Protein AF-A0A970GU81-F1 (afdb_monomer)

Mean predicted aligned error: 16.68 Å

Solvent-accessible surface area (backbone atoms only — not comparable to full-atom values): 14933 Å² total; per-residue (Å²): 142,82,68,68,60,68,47,52,54,48,54,49,50,68,74,64,58,69,52,72,67,57,48,52,51,49,53,53,51,52,54,52,51,53,50,49,60,63,69,71,69,64,88,76,89,77,82,81,84,88,77,83,92,66,99,73,67,76,72,63,65,69,63,59,61,64,58,59,54,53,57,50,50,54,54,50,54,54,52,56,58,63,74,71,57,73,83,80,66,82,73,72,56,66,53,61,54,51,32,54,52,45,67,67,47,49,62,56,56,40,46,52,47,52,58,49,31,72,76,51,43,55,23,45,43,34,38,35,37,20,80,95,42,74,50,73,43,74,40,94,62,65,59,63,63,65,46,33,36,39,37,43,36,35,35,35,23,47,66,95,80,48,63,76,40,80,74,47,50,38,41,37,38,32,30,26,73,45,79,44,80,41,47,62,62,76,36,87,85,22,37,37,34,40,35,34,39,76,31,80,87,22,28,30,41,38,37,39,37,41,35,34,73,64,99,55,74,42,80,49,76,49,79,44,81,40,45,55,65,41,51,41,80,79,46,78,48,78,56,96,64,30,41,36,37,38,33,42,31,37,35,47,61,83,74,57,72,51,66,77,129

pLDDT: mean 75.94, std 18.78, range [35.16, 95.5]

Foldseek 3Di:
DPPPVVVVVVVVCVVPDPPPVVVVVVVVVVVVVVVVVVVVPDDDDDDDDDDDDDDPPVVVVVVVVVVVVVVVVVVVCVVVVVVPDPDDDPQPDVQVVVLVVCVVCLLVLLVVLVVVCVVQPQQWFKWKDKPPDIDTGGHPDGDDAFKKKKKKWKWKAFPPDGHIDTFIMMIMIGGAQDWDWDQHPVPNQWIKIWHWHFDFQQWIWIWIFTADPPPDGDTDTFTDIAHASGKDFGDWDDDPRMIMTIIMHMHTSVRDSGRDD

Radius of gyration: 24.82 Å; Cα contacts (8 Å, |Δi|>4): 390; chains: 1; bounding box: 60×76×66 Å

Nearest PDB structures (foldseek):
  3nm7-assembly1_A  TM=4.747E-01  e=5.454E+00  Borreliella burgdorferi
  3ijh-assembly1_B  TM=1.807E-01  e=2.314E-01  Mus musculus
  3nm7-assembly2_D  TM=4.729E-01  e=9.830E+00  Borreliella burgdorferi
  7q3d-assembly1_A  TM=2.544E-01  e=3.553E+00  Homo sapiens

Sequence (261 aa):
MKQPLDKLLRDWAASHEPDAAARRQLEARVVRAARRKLHNGGPAPVPAPRHRPSPRQLHHLLWFAAGMAATILIAVVWHFAAAHAPAPAPAASPLAEERGLFAGRHRSMVRIFRETEQLFGSNLQWVAQSGDEAELGVSQTSADGRPLVVRLVIVARPLGNGAWRRLWETEVVARANATLDLTPAGRPDDRLMLWMHCLEGGAALVESRLMLHGPVTIEAETSEVLKFGATRKVTRVLHEGVEYLLLQTVAPVDGGESCRS

Structure (mmCIF, N/CA/C/O backbone):
data_AF-A0A970GU81-F1
#
_entry.id   AF-A0A970GU81-F1
#
loop_
_atom_site.group_PDB
_atom_site.id
_atom_site.type_symbol
_atom_site.label_atom_id
_atom_site.label_alt_id
_atom_site.label_comp_id
_atom_site.label_asym_id
_atom_site.label_entity_id
_atom_site.label_seq_id
_atom_site.pdbx_PDB_ins_code
_atom_site.Cartn_x
_atom_site.Cartn_y
_atom_site.Cartn_z
_atom_site.occupancy
_atom_site.B_iso_or_equiv
_atom_site.auth_seq_id
_atom_site.auth_comp_id
_atom_site.auth_asym_id
_atom_site.auth_atom_id
_atom_site.pdbx_PDB_model_num
ATOM 1 N N . MET A 1 1 ? 2.580 32.285 -24.527 1.00 41.22 1 MET A N 1
ATOM 2 C CA . MET A 1 1 ? 1.939 31.474 -25.588 1.00 41.22 1 MET A CA 1
ATOM 3 C C . MET A 1 1 ? 1.696 30.066 -25.035 1.00 41.22 1 MET A C 1
ATOM 5 O O . MET A 1 1 ? 2.663 29.352 -24.837 1.00 41.22 1 MET A O 1
ATOM 9 N N . LYS A 1 2 ? 0.452 29.702 -24.673 1.00 49.94 2 LYS A N 1
ATOM 10 C CA . LYS A 1 2 ? 0.083 28.449 -23.955 1.00 49.94 2 LYS A CA 1
ATOM 11 C C . LYS A 1 2 ? -0.797 27.483 -24.781 1.00 49.94 2 LYS A C 1
ATOM 13 O O . LYS A 1 2 ? -1.381 26.560 -24.241 1.00 49.94 2 LYS A O 1
ATOM 18 N N . GLN A 1 3 ? -0.891 27.682 -26.095 1.00 53.25 3 GLN A N 1
ATOM 19 C CA . GLN A 1 3 ? -1.817 26.948 -26.971 1.00 53.25 3 GLN A CA 1
ATOM 20 C C . GLN A 1 3 ? -1.397 25.549 -27.506 1.00 53.25 3 GLN A C 1
ATOM 22 O O . GLN A 1 3 ? -2.266 24.907 -28.094 1.00 53.25 3 GLN A O 1
ATOM 27 N N . PRO A 1 4 ? -0.160 25.018 -27.352 1.00 71.94 4 PRO A N 1
ATOM 28 C CA . PRO A 1 4 ? 0.188 23.745 -27.997 1.00 71.94 4 PRO A CA 1
ATOM 29 C C . PRO A 1 4 ? -0.301 22.498 -27.236 1.00 71.94 4 PRO A C 1
ATOM 31 O O . PRO A 1 4 ? -0.660 21.511 -27.872 1.00 71.94 4 PRO A O 1
ATOM 34 N N . LEU A 1 5 ? -0.379 22.540 -25.899 1.00 60.00 5 LEU A N 1
ATOM 35 C CA . LEU A 1 5 ? -0.762 21.374 -25.088 1.00 60.00 5 LEU A CA 1
ATOM 36 C C . LEU A 1 5 ? -2.274 21.111 -25.118 1.00 60.00 5 LEU A C 1
ATOM 38 O O . LEU A 1 5 ? -2.695 19.982 -25.339 1.00 60.00 5 LEU A O 1
ATOM 42 N N . ASP A 1 6 ? -3.095 22.157 -24.999 1.00 71.75 6 ASP A N 1
ATOM 43 C CA . ASP A 1 6 ? -4.560 22.034 -25.069 1.00 71.75 6 ASP A CA 1
ATOM 44 C C . ASP A 1 6 ? -5.049 21.534 -26.431 1.00 71.75 6 ASP A C 1
ATOM 46 O O . ASP A 1 6 ? -6.156 21.007 -26.547 1.00 71.75 6 ASP A O 1
ATOM 50 N N . LYS A 1 7 ? -4.255 21.748 -27.486 1.00 80.06 7 LYS A N 1
ATOM 51 C CA . LYS A 1 7 ? -4.540 21.213 -28.816 1.00 80.06 7 LYS A CA 1
ATOM 52 C C . LYS A 1 7 ? -4.189 19.725 -28.879 1.00 80.06 7 LYS A C 1
ATOM 54 O O . LYS A 1 7 ? -5.044 18.934 -29.247 1.00 80.06 7 LYS A O 1
ATOM 59 N N . LEU A 1 8 ? -3.002 19.340 -28.406 1.00 71.44 8 LEU A N 1
ATOM 60 C CA . LEU A 1 8 ? -2.578 17.936 -28.338 1.00 71.44 8 LEU A CA 1
ATOM 61 C C . LEU A 1 8 ? -3.508 17.074 -27.474 1.00 71.44 8 LEU A C 1
ATOM 63 O O . LEU A 1 8 ? -3.842 15.963 -27.868 1.00 71.44 8 LEU A O 1
ATOM 67 N N . LEU A 1 9 ? -3.972 17.592 -26.333 1.00 56.56 9 LEU A N 1
ATOM 68 C CA . LEU A 1 9 ? -4.907 16.877 -25.460 1.00 56.56 9 LEU A CA 1
ATOM 69 C C . LEU A 1 9 ? -6.289 16.711 -26.102 1.00 56.56 9 LEU A C 1
ATOM 71 O O . LEU A 1 9 ? -6.907 15.659 -25.954 1.00 56.56 9 LEU A O 1
ATOM 75 N N . ARG A 1 10 ? -6.765 17.716 -26.848 1.00 70.50 10 ARG A N 1
ATOM 76 C CA . ARG A 1 10 ? -8.032 17.616 -27.589 1.00 70.50 10 ARG A CA 1
ATOM 77 C C . ARG A 1 10 ? -7.934 16.662 -28.773 1.00 70.50 10 ARG A C 1
ATOM 79 O O . ARG A 1 10 ? -8.846 15.867 -28.965 1.00 70.50 10 ARG A O 1
ATOM 86 N N . ASP A 1 11 ? -6.829 16.693 -29.508 1.00 76.31 11 ASP A N 1
ATOM 87 C CA . ASP A 1 11 ? -6.594 15.806 -30.650 1.00 76.31 11 ASP A CA 1
ATOM 88 C C . ASP A 1 11 ? -6.406 14.345 -30.185 1.00 76.31 11 ASP A C 1
ATOM 90 O O . ASP A 1 11 ? -6.914 13.406 -30.806 1.00 76.31 11 ASP A O 1
ATOM 94 N N . TRP A 1 12 ? -5.754 14.133 -29.036 1.00 76.75 12 TRP A N 1
ATOM 95 C CA . TRP A 1 12 ? -5.657 12.818 -28.400 1.00 76.75 12 TRP A CA 1
ATOM 96 C C . TRP A 1 12 ? -7.020 12.316 -27.903 1.00 76.75 12 TRP A C 1
ATOM 98 O O . TRP A 1 12 ? -7.403 11.188 -28.203 1.00 76.75 12 TRP A O 1
ATOM 108 N N . ALA A 1 13 ? -7.798 13.162 -27.220 1.00 68.19 13 ALA A N 1
ATOM 109 C CA . ALA A 1 13 ? -9.131 12.795 -26.742 1.00 68.19 13 ALA A CA 1
ATOM 110 C C . ALA A 1 13 ? -10.093 12.472 -27.898 1.00 68.19 13 ALA A C 1
ATOM 112 O O . ALA A 1 13 ? -10.844 11.506 -27.815 1.00 68.19 13 ALA A O 1
ATOM 113 N N . ALA A 1 14 ? -10.030 13.227 -28.999 1.00 72.25 14 ALA A N 1
ATOM 114 C CA . ALA A 1 14 ? -10.838 12.978 -30.190 1.00 72.25 14 ALA A CA 1
ATOM 115 C C . ALA A 1 14 ? -10.439 11.688 -30.929 1.00 72.25 14 ALA A C 1
ATOM 117 O O . ALA A 1 14 ? -11.291 11.041 -31.530 1.00 72.25 14 ALA A O 1
ATOM 118 N N . SER A 1 15 ? -9.163 11.290 -30.872 1.00 69.75 15 SER A N 1
ATOM 119 C CA . SER A 1 15 ? -8.673 10.043 -31.485 1.00 69.75 15 SER A CA 1
ATOM 120 C C . SER A 1 15 ? -8.874 8.799 -30.615 1.00 69.75 15 SER A C 1
ATOM 122 O O . SER A 1 15 ? -8.737 7.685 -31.116 1.00 69.75 15 SER A O 1
ATOM 124 N N . HIS A 1 16 ? -9.215 8.979 -29.336 1.00 62.81 16 HIS A N 1
ATOM 125 C CA . HIS A 1 16 ? -9.426 7.901 -28.367 1.00 62.81 16 HIS A CA 1
ATOM 126 C C . HIS A 1 16 ? -10.852 7.877 -27.797 1.00 62.81 16 HIS A C 1
ATOM 128 O O . HIS A 1 16 ? -11.113 7.132 -26.850 1.00 62.81 16 HIS A O 1
ATOM 134 N N . GLU A 1 17 ? -11.795 8.646 -28.360 1.00 61.03 17 GLU A N 1
ATOM 135 C CA . GLU A 1 17 ? -13.205 8.453 -28.032 1.00 61.03 17 GLU A CA 1
ATOM 136 C C . GLU A 1 17 ? -13.641 7.061 -28.517 1.00 61.03 17 GLU A C 1
ATOM 138 O O . GLU A 1 17 ? -13.571 6.771 -29.714 1.00 61.03 17 GLU A O 1
ATOM 143 N N . PRO A 1 18 ? -14.078 6.171 -27.609 1.00 58.97 18 PRO A N 1
ATOM 144 C CA . PRO A 1 18 ? -14.544 4.856 -28.005 1.00 58.97 18 PRO A CA 1
ATOM 145 C C . PRO A 1 18 ? -15.759 5.001 -28.921 1.00 58.97 18 PRO A C 1
ATOM 147 O O . PRO A 1 18 ? -16.677 5.771 -28.621 1.00 58.97 18 PRO A O 1
ATOM 150 N N . ASP A 1 19 ? -15.762 4.233 -30.014 1.00 74.81 19 ASP A N 1
ATOM 151 C CA . ASP A 1 19 ? -16.852 4.210 -30.991 1.00 74.81 19 ASP A CA 1
ATOM 152 C C . ASP A 1 19 ? -18.220 4.088 -30.292 1.00 74.81 19 ASP A C 1
ATOM 154 O O . ASP A 1 19 ? -18.373 3.420 -29.261 1.00 74.81 19 ASP A O 1
ATOM 158 N N . ALA A 1 20 ? -19.240 4.736 -30.851 1.00 69.31 20 ALA A N 1
ATOM 159 C CA . ALA A 1 20 ? -20.579 4.801 -30.279 1.00 69.31 20 ALA A CA 1
ATOM 160 C C . ALA A 1 20 ? -21.170 3.402 -30.023 1.00 69.31 20 ALA A C 1
ATOM 162 O O . ALA A 1 20 ? -21.937 3.216 -29.073 1.00 69.31 20 ALA A O 1
ATOM 163 N N . ALA A 1 21 ? -20.783 2.399 -30.820 1.00 68.69 21 ALA A N 1
ATOM 164 C CA . ALA A 1 21 ? -21.145 1.004 -30.589 1.00 68.69 21 ALA A CA 1
ATOM 165 C C . ALA A 1 21 ? -20.493 0.427 -29.317 1.00 68.69 21 ALA A C 1
ATOM 167 O O . ALA A 1 21 ? -21.178 -0.216 -28.517 1.00 68.69 21 ALA A O 1
ATOM 168 N N . ALA A 1 22 ? -19.209 0.713 -29.080 1.00 64.88 22 ALA A N 1
ATOM 169 C CA . ALA A 1 22 ? -18.480 0.287 -27.885 1.00 64.88 22 ALA A CA 1
ATOM 170 C C . ALA A 1 22 ? -19.016 0.969 -26.614 1.00 64.88 22 ALA A C 1
ATOM 172 O O . ALA A 1 22 ? -19.199 0.304 -25.589 1.00 64.88 22 ALA A O 1
ATOM 173 N N . ARG A 1 23 ? -19.367 2.264 -26.689 1.00 67.50 23 ARG A N 1
ATOM 174 C CA . ARG A 1 23 ? -20.050 2.982 -25.594 1.00 67.50 23 ARG A CA 1
ATOM 175 C C . ARG A 1 23 ? -21.399 2.352 -25.252 1.00 67.50 23 ARG A C 1
ATOM 177 O O . ARG A 1 23 ? -21.630 2.009 -24.095 1.00 67.50 23 ARG A O 1
ATOM 184 N N . ARG A 1 24 ? -22.251 2.093 -26.249 1.00 67.06 24 ARG A N 1
ATOM 185 C CA . ARG A 1 24 ? -23.553 1.427 -26.038 1.00 67.06 24 ARG A CA 1
ATOM 186 C C . ARG A 1 24 ? -23.402 0.014 -25.476 1.00 67.06 24 ARG A C 1
ATOM 188 O O . ARG A 1 24 ? -24.209 -0.417 -24.654 1.00 67.06 24 ARG A O 1
ATOM 195 N N . GLN A 1 25 ? -22.364 -0.714 -25.885 1.00 67.69 25 GLN A N 1
ATOM 196 C CA . GLN A 1 25 ? -22.073 -2.046 -25.359 1.00 67.69 25 GLN A CA 1
ATOM 197 C C . GLN A 1 25 ? -21.628 -1.994 -23.889 1.00 67.69 25 GLN A C 1
ATOM 199 O O . GLN A 1 25 ? -22.042 -2.843 -23.094 1.00 67.69 25 GLN A O 1
ATOM 204 N N . LEU A 1 26 ? -20.829 -0.994 -23.508 1.00 56.03 26 LEU A N 1
ATOM 205 C CA . LEU A 1 26 ? -20.433 -0.764 -22.120 1.00 56.03 26 LEU A CA 1
ATOM 206 C C . LEU A 1 26 ? -21.636 -0.362 -21.256 1.00 56.03 26 LEU A C 1
ATOM 208 O O . LEU A 1 26 ? -21.862 -0.977 -20.215 1.00 56.03 26 LEU A O 1
ATOM 212 N N . GLU A 1 27 ? -22.460 0.580 -21.718 1.00 68.06 27 GLU A N 1
ATOM 213 C CA . GLU A 1 27 ? -23.700 0.985 -21.042 1.00 68.06 27 GLU A CA 1
ATOM 214 C C . GLU A 1 27 ? -24.644 -0.207 -20.842 1.00 68.06 27 GLU A C 1
ATOM 216 O O . GLU A 1 27 ? -25.125 -0.449 -19.734 1.00 68.06 27 GLU A O 1
ATOM 221 N N . ALA A 1 28 ? -24.839 -1.034 -21.874 1.00 67.88 28 ALA A N 1
ATOM 222 C CA . ALA A 1 28 ? -25.653 -2.241 -21.777 1.00 67.88 28 ALA A CA 1
ATOM 223 C C . ALA A 1 28 ? -25.090 -3.247 -20.757 1.00 67.88 28 ALA A C 1
ATOM 225 O O . ALA A 1 28 ? -25.858 -3.899 -20.042 1.00 67.88 28 ALA A O 1
ATOM 226 N N . ARG A 1 29 ? -23.759 -3.375 -20.647 1.00 68.06 29 ARG A N 1
ATOM 227 C CA . ARG A 1 29 ? -23.107 -4.234 -19.643 1.00 68.06 29 ARG A CA 1
ATOM 228 C C . ARG A 1 29 ? -23.286 -3.691 -18.227 1.00 68.06 29 ARG A C 1
ATOM 230 O O . ARG A 1 29 ? -23.616 -4.479 -17.340 1.00 68.06 29 ARG A O 1
ATOM 237 N N . VAL A 1 30 ? -23.134 -2.381 -18.028 1.00 63.94 30 VAL A N 1
ATOM 238 C CA . VAL A 1 30 ? -23.325 -1.709 -16.733 1.00 63.94 30 VAL A CA 1
ATOM 239 C C . VAL A 1 30 ? -24.782 -1.819 -16.280 1.00 63.94 30 VAL A C 1
ATOM 241 O O . VAL A 1 30 ? -25.045 -2.283 -15.171 1.00 63.94 30 VAL A O 1
ATOM 244 N N . VAL A 1 31 ? -25.747 -1.530 -17.159 1.00 73.56 31 VAL A N 1
ATOM 245 C CA . VAL A 1 31 ? -27.185 -1.669 -16.864 1.00 73.56 31 VAL A CA 1
ATOM 246 C C . VAL A 1 31 ? -27.556 -3.126 -16.568 1.00 73.56 31 VAL A C 1
ATOM 248 O O . VAL A 1 31 ? -28.313 -3.400 -15.635 1.00 73.56 31 VAL A O 1
ATOM 251 N N . ARG A 1 32 ? -26.996 -4.095 -17.306 1.00 68.12 32 ARG A N 1
ATOM 252 C CA . ARG A 1 32 ? -27.222 -5.530 -17.056 1.00 68.12 32 ARG A CA 1
ATOM 253 C C . ARG A 1 32 ? -26.587 -6.003 -15.742 1.00 68.12 32 ARG A C 1
ATOM 255 O O . ARG A 1 32 ? -27.119 -6.914 -15.108 1.00 68.12 32 ARG A O 1
ATOM 262 N N . ALA A 1 33 ? -25.456 -5.435 -15.331 1.00 54.62 33 ALA A N 1
ATOM 263 C CA . ALA A 1 33 ? -24.833 -5.725 -14.039 1.00 54.62 33 ALA A CA 1
ATOM 264 C C . ALA A 1 33 ? -25.645 -5.124 -12.878 1.00 54.62 33 ALA A C 1
ATOM 266 O O . ALA A 1 33 ? -25.937 -5.826 -11.911 1.00 54.62 33 ALA A O 1
ATOM 267 N N . ALA A 1 34 ? -26.107 -3.879 -13.023 1.00 56.47 34 ALA A N 1
ATOM 268 C CA . ALA A 1 34 ? -26.956 -3.205 -12.044 1.00 56.47 34 ALA A CA 1
ATOM 269 C C . ALA A 1 34 ? -28.309 -3.918 -11.859 1.00 56.47 34 ALA A C 1
ATOM 271 O O . ALA A 1 34 ? -28.720 -4.188 -10.731 1.00 56.47 34 ALA A O 1
ATOM 272 N N . ARG A 1 35 ? -28.970 -4.325 -12.955 1.00 65.00 35 ARG A N 1
ATOM 273 C CA . ARG A 1 35 ? -30.226 -5.098 -12.887 1.00 65.00 35 ARG A CA 1
ATOM 274 C C . ARG A 1 35 ? -30.047 -6.472 -12.244 1.00 65.00 35 ARG A C 1
ATOM 276 O O . ARG A 1 35 ? -30.929 -6.896 -11.510 1.00 65.00 35 ARG A O 1
ATOM 283 N N . ARG A 1 36 ? -28.914 -7.152 -12.463 1.00 60.22 36 ARG A N 1
ATOM 284 C CA . ARG A 1 36 ? -28.612 -8.432 -11.794 1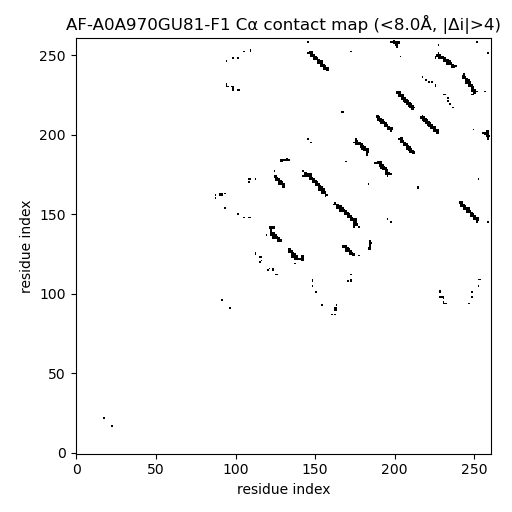.00 60.22 36 ARG A CA 1
ATOM 285 C C . ARG A 1 36 ? -28.412 -8.273 -10.287 1.00 60.22 36 ARG A C 1
ATOM 287 O O . ARG A 1 36 ? -28.904 -9.111 -9.540 1.00 60.22 36 ARG A O 1
ATOM 294 N N . LYS A 1 37 ? -27.772 -7.188 -9.835 1.00 47.53 37 LYS A N 1
ATOM 295 C CA . LYS A 1 37 ? -27.680 -6.873 -8.398 1.00 47.53 37 LYS A CA 1
ATOM 296 C C . LYS A 1 37 ? -29.043 -6.543 -7.776 1.00 47.53 37 LYS A C 1
ATOM 298 O O . LYS A 1 37 ? -29.270 -6.901 -6.629 1.00 47.53 37 LYS A O 1
ATOM 303 N N . LEU A 1 38 ? -29.956 -5.925 -8.529 1.00 50.53 38 LEU A N 1
ATOM 304 C CA . LEU A 1 38 ? -31.311 -5.606 -8.056 1.00 50.53 38 LEU A CA 1
ATOM 305 C C . LEU A 1 38 ? -32.273 -6.810 -8.079 1.00 50.53 38 LEU A C 1
ATOM 307 O O . LEU A 1 38 ? -33.124 -6.910 -7.204 1.00 50.53 38 LEU A O 1
ATOM 311 N N . HIS A 1 39 ? -32.157 -7.731 -9.044 1.00 51.72 39 HIS A N 1
ATOM 312 C CA . HIS A 1 39 ? -33.010 -8.932 -9.117 1.00 51.72 39 HIS A CA 1
ATOM 313 C C . HIS A 1 39 ? -32.587 -10.060 -8.165 1.00 51.72 39 HIS A C 1
ATOM 315 O O . HIS A 1 39 ? -33.439 -10.833 -7.743 1.00 51.72 39 HIS A O 1
ATOM 321 N N . ASN A 1 40 ? -31.311 -10.142 -7.778 1.00 51.59 40 ASN A N 1
ATOM 322 C CA . ASN A 1 40 ? -30.826 -11.171 -6.847 1.00 51.59 40 ASN A CA 1
ATOM 323 C C . ASN A 1 40 ? -30.916 -10.746 -5.363 1.00 51.59 40 ASN A C 1
ATOM 325 O O . ASN A 1 40 ? -30.368 -11.423 -4.498 1.00 51.59 40 ASN A O 1
ATOM 329 N N . GLY A 1 41 ? -31.584 -9.625 -5.066 1.00 44.62 41 GLY A N 1
ATOM 330 C CA . GLY A 1 41 ? -31.680 -9.010 -3.737 1.00 44.62 41 GLY A CA 1
ATOM 331 C C . GLY A 1 41 ? -32.956 -9.322 -2.943 1.00 44.62 41 GLY A C 1
ATOM 332 O O . GLY A 1 41 ? -33.392 -8.476 -2.169 1.00 44.62 41 GLY A O 1
ATOM 333 N N . GLY A 1 42 ? -33.574 -10.494 -3.116 1.00 39.62 42 GLY A N 1
ATOM 334 C CA . GLY A 1 42 ? -34.700 -10.942 -2.284 1.00 39.62 42 GLY A CA 1
ATOM 335 C C . GLY A 1 42 ? -34.774 -12.474 -2.201 1.00 39.62 42 GLY A C 1
ATOM 336 O O . GLY A 1 42 ? -34.542 -13.132 -3.216 1.00 39.62 42 GLY A O 1
ATOM 337 N N . PRO A 1 43 ? -35.054 -13.072 -1.025 1.00 41.94 43 PRO A N 1
ATOM 338 C CA . PRO A 1 43 ? -34.997 -14.520 -0.853 1.00 41.94 43 PRO A CA 1
ATOM 339 C C . PRO A 1 43 ? -36.184 -15.197 -1.549 1.00 41.94 43 PRO A C 1
ATOM 341 O O . PRO A 1 43 ? -37.341 -14.915 -1.244 1.00 41.94 43 PRO A O 1
ATOM 344 N N . ALA A 1 44 ? -35.904 -16.134 -2.455 1.00 41.97 44 ALA A N 1
ATOM 345 C CA . ALA A 1 44 ? -36.901 -17.100 -2.906 1.00 41.97 44 ALA A CA 1
ATOM 346 C C . ALA A 1 44 ? -37.067 -18.192 -1.826 1.00 41.97 44 ALA A C 1
ATOM 348 O O . ALA A 1 44 ? -36.057 -18.734 -1.367 1.00 41.97 44 ALA A O 1
ATOM 349 N N . PRO A 1 45 ? -38.295 -18.550 -1.403 1.00 41.00 45 PRO A N 1
ATOM 350 C CA . PRO A 1 45 ? -38.495 -19.644 -0.462 1.00 41.00 45 PRO A CA 1
ATOM 351 C C . PRO A 1 45 ? -38.219 -20.977 -1.167 1.00 41.00 45 PRO A C 1
ATOM 353 O O . PRO A 1 45 ? -38.936 -21.378 -2.083 1.00 41.00 45 PRO A O 1
ATOM 356 N N . VAL A 1 46 ? -37.165 -21.667 -0.739 1.00 42.38 46 VAL A N 1
ATOM 357 C CA . VAL A 1 46 ? -36.859 -23.035 -1.174 1.00 42.38 46 VAL A CA 1
ATOM 358 C C . VAL A 1 46 ? -37.783 -24.002 -0.418 1.00 42.38 46 VAL A C 1
ATOM 360 O O . VAL A 1 46 ? -37.829 -23.943 0.813 1.00 42.38 46 VAL A O 1
ATOM 363 N N . PRO A 1 47 ? -38.527 -24.899 -1.093 1.00 36.81 47 PRO A N 1
ATOM 364 C CA . PRO A 1 47 ? -39.334 -25.901 -0.410 1.00 36.81 47 PRO A CA 1
ATOM 365 C C . PRO A 1 47 ? -38.440 -26.958 0.255 1.00 36.81 47 PRO A C 1
ATOM 367 O O . PRO A 1 47 ? -37.467 -27.440 -0.324 1.00 36.81 47 PRO A O 1
ATOM 370 N N . ALA A 1 48 ? -38.786 -27.317 1.492 1.00 38.00 48 ALA A N 1
ATOM 371 C CA . ALA A 1 48 ? -38.020 -28.232 2.330 1.00 38.00 48 ALA A CA 1
ATOM 372 C C . ALA A 1 48 ? -37.943 -29.661 1.746 1.00 38.00 48 ALA A C 1
ATOM 374 O O . ALA A 1 48 ? -38.978 -30.231 1.382 1.00 38.00 48 ALA A O 1
ATOM 375 N N . PRO A 1 49 ? -36.762 -30.308 1.736 1.00 35.91 49 PRO A N 1
ATOM 376 C CA . PRO A 1 49 ? -36.666 -31.730 1.446 1.00 35.91 49 PRO A CA 1
ATOM 377 C C . PRO A 1 49 ? -37.121 -32.550 2.663 1.00 35.91 49 PRO A C 1
ATOM 379 O O . PRO A 1 49 ? -36.539 -32.487 3.745 1.00 35.91 49 PRO A O 1
ATOM 382 N N . ARG A 1 50 ? -38.161 -33.372 2.484 1.00 45.88 50 ARG A N 1
ATOM 383 C CA . ARG A 1 50 ? -38.487 -34.469 3.407 1.00 45.88 50 ARG A CA 1
ATOM 384 C C . ARG A 1 50 ? -37.473 -35.587 3.204 1.00 45.88 50 ARG A C 1
ATOM 386 O O . ARG A 1 50 ? -37.515 -36.224 2.155 1.00 45.88 50 ARG A O 1
ATOM 393 N N . HIS A 1 51 ? -36.636 -35.889 4.195 1.00 35.16 51 HIS A N 1
ATOM 394 C CA . HIS A 1 51 ? -35.858 -37.132 4.220 1.00 35.16 51 HIS A CA 1
ATOM 395 C C . HIS A 1 51 ? -35.917 -37.817 5.590 1.00 35.16 51 HIS A C 1
ATOM 397 O O . HIS A 1 51 ? -35.753 -37.196 6.636 1.00 35.16 51 HIS A O 1
ATOM 403 N N . ARG A 1 52 ? -36.217 -39.122 5.531 1.00 40.22 52 ARG A N 1
ATOM 404 C CA . ARG A 1 52 ? -36.293 -40.081 6.641 1.00 40.22 52 ARG A CA 1
ATOM 405 C C . ARG A 1 52 ? -34.900 -40.309 7.252 1.00 40.22 52 ARG A C 1
ATOM 407 O O . ARG A 1 52 ? -33.925 -40.326 6.501 1.00 40.22 52 ARG A O 1
ATOM 414 N N . PRO A 1 53 ? -34.790 -40.552 8.568 1.00 37.34 53 PRO A N 1
ATOM 415 C CA . PRO A 1 53 ? -33.502 -40.803 9.202 1.00 37.34 53 PRO A CA 1
ATOM 416 C C . PRO A 1 53 ? -32.969 -42.199 8.846 1.00 37.34 53 PRO A C 1
ATOM 418 O O . PRO A 1 53 ? -33.711 -43.181 8.854 1.00 37.34 53 PRO A O 1
ATOM 421 N N . SER A 1 54 ? -31.667 -42.278 8.558 1.00 42.50 54 SER A N 1
ATOM 422 C CA . SER A 1 54 ? -30.912 -43.531 8.422 1.00 42.50 54 SER A CA 1
ATOM 423 C C . SER A 1 54 ? -29.809 -43.595 9.495 1.00 42.50 54 SER A C 1
ATOM 425 O O . SER A 1 54 ? -29.289 -42.554 9.905 1.00 42.50 54 SER A O 1
ATOM 427 N N . PRO A 1 55 ? -29.429 -44.791 9.979 1.00 46.66 55 PRO A N 1
ATOM 428 C CA . PRO A 1 55 ? -28.685 -44.982 11.231 1.00 46.66 55 PRO A CA 1
ATOM 429 C C . PRO A 1 55 ? -27.164 -44.738 11.127 1.00 46.66 55 PRO A C 1
ATOM 431 O O . PRO A 1 55 ? -26.378 -45.385 11.812 1.00 46.66 55 PRO A O 1
ATOM 434 N N . ARG A 1 56 ? -26.715 -43.800 10.283 1.00 47.25 56 ARG A N 1
ATOM 435 C CA . ARG A 1 56 ? -25.293 -43.397 10.158 1.00 47.25 56 ARG A CA 1
ATOM 436 C C . ARG A 1 56 ? -24.974 -42.034 10.792 1.00 47.25 56 ARG A C 1
ATOM 438 O O . ARG A 1 56 ? -23.849 -41.557 10.714 1.00 47.25 56 ARG A O 1
ATOM 445 N N . GLN A 1 57 ? -25.948 -41.421 11.462 1.00 43.06 57 GLN A N 1
ATOM 446 C CA . GLN A 1 57 ? -25.902 -40.030 11.929 1.00 43.06 57 GLN A CA 1
ATOM 447 C C . GLN A 1 57 ? -25.289 -39.823 13.331 1.00 43.06 57 GLN A C 1
ATOM 449 O O . GLN A 1 57 ? -25.225 -38.696 13.812 1.00 43.06 57 GLN A O 1
ATOM 454 N N . LEU A 1 58 ? -24.809 -40.886 13.987 1.00 44.19 58 LEU A N 1
ATOM 455 C CA . LEU A 1 58 ? -24.261 -40.820 15.351 1.00 44.19 58 LEU A CA 1
ATOM 456 C C . LEU A 1 58 ? -22.763 -40.467 15.424 1.00 44.19 58 LEU A C 1
ATOM 458 O O . LEU A 1 58 ? -22.290 -40.102 16.492 1.00 44.19 58 LEU A O 1
ATOM 462 N N . HIS A 1 59 ? -22.021 -40.504 14.311 1.00 42.03 59 HIS A N 1
ATOM 463 C CA . HIS A 1 59 ? -20.595 -40.126 14.301 1.00 42.03 59 HIS A CA 1
ATOM 464 C C . HIS A 1 59 ? -20.340 -38.620 14.101 1.00 42.03 59 HIS A C 1
ATOM 466 O O . HIS A 1 59 ? -19.271 -38.130 14.455 1.00 42.03 59 HIS A O 1
ATOM 472 N N . HIS A 1 60 ? -21.311 -37.855 13.591 1.00 39.38 60 HIS A N 1
ATOM 473 C CA . HIS A 1 60 ? -21.127 -36.420 13.320 1.00 39.38 60 HIS A CA 1
ATOM 474 C C . HIS A 1 60 ? -21.460 -35.504 14.508 1.00 39.38 60 HIS A C 1
ATOM 476 O O . HIS A 1 60 ? -21.062 -34.344 14.504 1.00 39.38 60 HIS A O 1
ATOM 482 N N . LEU A 1 61 ? -22.124 -36.010 15.553 1.00 41.72 61 LEU A N 1
ATOM 483 C CA . LEU A 1 61 ? -22.464 -35.218 16.745 1.00 41.72 61 LEU A CA 1
ATOM 484 C C . LEU A 1 61 ? -21.277 -35.000 17.699 1.00 41.72 61 LEU A C 1
ATOM 486 O O . LEU A 1 61 ? -21.293 -34.049 18.475 1.00 41.72 61 LEU A O 1
ATOM 490 N N . LEU A 1 62 ? -20.217 -35.809 17.601 1.00 41.19 62 LEU A N 1
ATOM 491 C CA . LEU A 1 62 ? -18.999 -35.635 18.404 1.00 41.19 62 LEU A CA 1
ATOM 492 C C . LEU A 1 62 ? -18.104 -34.478 17.919 1.00 41.19 62 LEU A C 1
ATOM 494 O O . LEU A 1 62 ? -17.345 -33.931 18.711 1.00 41.19 62 LEU A O 1
ATOM 498 N N . TRP A 1 63 ? -18.228 -34.043 16.660 1.00 36.50 63 TRP A N 1
ATOM 499 C CA . TRP A 1 63 ? -17.394 -32.966 16.102 1.00 36.50 63 TRP A CA 1
ATOM 500 C C . TRP A 1 63 ? -17.934 -31.549 16.353 1.00 36.50 63 TRP A C 1
ATOM 502 O O . TRP A 1 63 ? -17.166 -30.590 16.322 1.00 36.50 63 TRP A O 1
ATOM 512 N N . PHE A 1 64 ? -19.221 -31.389 16.676 1.00 41.62 64 PHE A N 1
ATOM 513 C CA . PHE A 1 64 ? -19.807 -30.062 16.923 1.00 41.62 64 PHE A CA 1
ATOM 514 C C . PHE A 1 64 ? -19.586 -29.526 18.348 1.00 41.62 64 PHE A C 1
ATOM 516 O O . PHE A 1 64 ? -19.669 -28.318 18.560 1.00 41.62 64 PHE A O 1
ATOM 523 N N . ALA A 1 65 ? -19.229 -30.376 19.316 1.00 40.47 65 ALA A N 1
ATOM 524 C CA . ALA A 1 65 ? -18.909 -29.925 20.675 1.00 40.47 65 ALA A CA 1
ATOM 525 C C . ALA A 1 65 ? -17.510 -29.281 20.782 1.00 40.47 65 ALA A C 1
ATOM 527 O O . ALA A 1 65 ? -17.307 -28.385 21.600 1.00 40.47 65 ALA A O 1
ATOM 528 N N . ALA A 1 66 ? -16.561 -29.667 19.920 1.00 42.38 66 ALA A N 1
ATOM 529 C CA . ALA A 1 66 ? -15.206 -29.106 19.919 1.00 42.38 66 ALA A CA 1
ATOM 530 C C . ALA A 1 66 ? -15.136 -27.682 19.322 1.00 42.38 66 ALA A C 1
ATOM 532 O O . ALA A 1 66 ? -14.292 -26.886 19.727 1.00 42.38 66 ALA A O 1
ATOM 533 N N . GLY A 1 67 ? -16.046 -27.330 18.403 1.00 38.81 67 GLY A N 1
ATOM 534 C CA . GLY A 1 67 ? -16.073 -26.013 17.751 1.00 38.81 67 GLY A CA 1
ATOM 535 C C . GLY A 1 67 ? -16.649 -24.882 18.614 1.00 38.81 67 GLY A C 1
ATOM 536 O O . GLY A 1 67 ? -16.119 -23.774 18.600 1.00 38.81 67 GLY A O 1
ATOM 537 N N . MET A 1 68 ? -17.692 -25.148 19.413 1.00 41.47 68 MET A N 1
ATOM 538 C CA . MET A 1 68 ? -18.298 -24.120 20.281 1.00 41.47 68 MET A CA 1
ATOM 539 C C . MET A 1 68 ? -17.497 -23.836 21.558 1.00 41.47 68 MET A C 1
ATOM 541 O O . MET A 1 68 ? -17.559 -22.728 22.082 1.00 41.47 68 MET A O 1
ATOM 545 N N . ALA A 1 69 ? -16.705 -24.790 22.056 1.00 43.47 69 ALA A N 1
ATOM 546 C CA . ALA A 1 69 ? -15.840 -24.542 23.212 1.00 43.47 69 ALA A CA 1
ATOM 547 C C . ALA A 1 69 ? -14.703 -23.549 22.885 1.00 43.47 69 ALA A C 1
ATOM 549 O O . ALA A 1 69 ? -14.331 -22.736 23.732 1.00 43.47 69 ALA A O 1
ATOM 550 N N . ALA A 1 70 ? -14.190 -23.564 21.649 1.00 46.94 70 ALA A N 1
ATOM 551 C CA . ALA A 1 70 ? -13.092 -22.698 21.220 1.00 46.94 70 ALA A CA 1
ATOM 552 C C . ALA A 1 70 ? -13.503 -21.218 21.092 1.00 46.94 70 ALA A C 1
ATOM 554 O O . ALA A 1 70 ? -12.739 -20.335 21.479 1.00 46.94 70 ALA A O 1
ATOM 555 N N . THR A 1 71 ? -14.717 -20.923 20.616 1.00 46.44 71 THR A N 1
ATOM 556 C CA . THR A 1 71 ? -15.203 -19.535 20.495 1.00 46.44 71 THR A CA 1
ATOM 557 C C . THR A 1 71 ? -15.510 -18.907 21.855 1.00 46.44 71 THR A C 1
ATOM 559 O O . THR A 1 71 ? -15.201 -17.734 22.072 1.00 46.44 71 THR A O 1
ATOM 562 N N . ILE A 1 72 ? -16.029 -19.692 22.807 1.00 51.66 72 ILE A N 1
ATOM 563 C CA . ILE A 1 72 ? -16.276 -19.235 24.182 1.00 51.66 72 ILE A CA 1
ATOM 564 C C . ILE A 1 72 ? -14.949 -18.975 24.911 1.00 51.66 72 ILE A C 1
ATOM 566 O O . ILE A 1 72 ? -14.815 -17.954 25.582 1.00 51.66 72 ILE A O 1
ATOM 570 N N . LEU A 1 73 ? -13.937 -19.832 24.730 1.00 44.97 73 LEU A N 1
ATOM 571 C CA . LEU A 1 73 ? -12.607 -19.619 25.312 1.00 44.97 73 LEU A CA 1
ATOM 572 C C . LEU A 1 73 ? -11.938 -18.342 24.787 1.00 44.97 73 LEU A C 1
ATOM 574 O O . LEU A 1 73 ? -11.382 -17.591 25.584 1.00 44.97 73 LEU A O 1
ATOM 578 N N . ILE A 1 74 ? -12.042 -18.041 23.488 1.00 55.25 74 ILE A N 1
ATOM 579 C CA . ILE A 1 74 ? -11.493 -16.799 22.920 1.00 55.25 74 ILE A CA 1
ATOM 580 C C . ILE 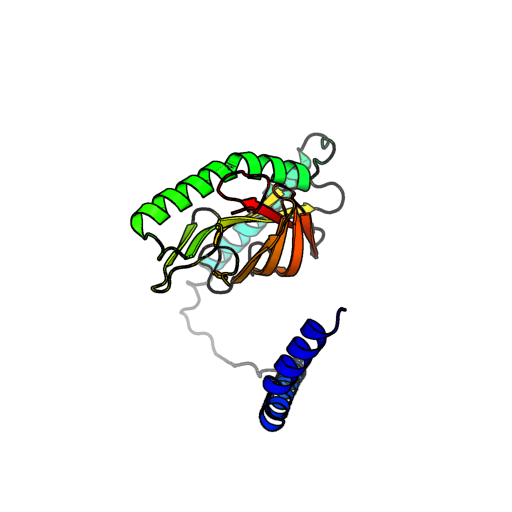A 1 74 ? -12.200 -15.573 23.511 1.00 55.25 74 ILE A C 1
ATOM 582 O O . ILE A 1 74 ? -11.523 -14.640 23.937 1.00 55.25 74 ILE A O 1
ATOM 586 N N . ALA A 1 75 ? -13.533 -15.580 23.606 1.00 52.72 75 ALA A N 1
ATOM 587 C CA . ALA A 1 75 ? -14.294 -14.464 24.173 1.00 52.72 75 ALA A CA 1
ATOM 588 C C . ALA A 1 75 ? -13.999 -14.243 25.671 1.00 52.72 75 ALA A C 1
ATOM 590 O O . ALA A 1 75 ? -13.855 -13.103 26.112 1.00 52.72 75 ALA A O 1
ATOM 591 N N . VAL A 1 76 ? -13.846 -15.321 26.448 1.00 55.25 76 VAL A N 1
ATOM 592 C CA . VAL A 1 76 ? -13.525 -15.260 27.884 1.00 55.25 76 VAL A CA 1
ATOM 593 C C . VAL A 1 76 ? -12.087 -14.786 28.111 1.00 55.25 76 VAL A C 1
ATOM 595 O O . VAL A 1 76 ? -11.865 -13.906 28.942 1.00 55.25 76 VAL A O 1
ATOM 598 N N . VAL A 1 77 ? -11.114 -15.280 27.336 1.00 56.44 77 VAL A N 1
ATOM 599 C CA . VAL A 1 77 ? -9.725 -14.786 27.388 1.00 56.44 77 VAL A CA 1
ATOM 600 C C . VAL A 1 77 ? -9.661 -13.303 27.003 1.00 56.44 77 VAL A C 1
ATOM 602 O O . VAL A 1 77 ? -8.955 -12.536 27.656 1.00 56.44 77 VAL A O 1
ATOM 605 N N . TRP A 1 78 ? -10.454 -12.865 26.019 1.00 50.25 78 TRP A N 1
ATOM 606 C CA . TRP A 1 78 ? -10.558 -11.453 25.632 1.00 50.25 78 TRP A CA 1
ATOM 607 C C . TRP A 1 78 ? -11.131 -10.581 26.758 1.00 50.25 78 TRP A C 1
ATOM 609 O O . TRP A 1 78 ? -10.633 -9.482 27.004 1.00 50.25 78 TRP A O 1
ATOM 619 N N . HIS A 1 79 ? -12.147 -11.077 27.470 1.00 51.59 79 HIS A N 1
ATOM 620 C CA . HIS A 1 79 ? -12.808 -10.341 28.547 1.00 51.59 79 HIS A CA 1
ATOM 621 C C . HIS A 1 79 ? -11.928 -10.224 29.803 1.00 51.59 79 HIS A C 1
ATOM 623 O O . HIS A 1 79 ? -11.807 -9.143 30.378 1.00 51.59 79 HIS A O 1
ATOM 629 N N . PHE A 1 80 ? -11.238 -11.301 30.196 1.00 52.53 80 PHE A N 1
ATOM 630 C CA . PHE A 1 80 ? -10.358 -11.285 31.370 1.00 52.53 80 PHE A CA 1
ATOM 631 C C . PHE A 1 80 ? -9.040 -10.540 31.132 1.00 52.53 80 PHE A C 1
ATOM 633 O O . PHE A 1 80 ? -8.556 -9.874 32.051 1.00 52.53 80 PHE A O 1
ATOM 640 N N . ALA A 1 81 ? -8.486 -10.582 29.915 1.00 55.28 81 ALA A N 1
ATOM 641 C CA . ALA A 1 81 ? -7.298 -9.804 29.561 1.00 55.28 81 ALA A CA 1
ATOM 642 C C . ALA A 1 81 ? -7.584 -8.291 29.513 1.00 55.28 81 ALA A C 1
ATOM 644 O O . ALA A 1 81 ? -6.723 -7.493 29.878 1.00 55.28 81 ALA A O 1
ATOM 645 N N . ALA A 1 82 ? -8.798 -7.888 29.118 1.00 54.47 82 ALA A N 1
ATOM 646 C CA . ALA A 1 82 ? -9.214 -6.486 29.119 1.00 54.47 82 ALA A CA 1
ATOM 647 C C . ALA A 1 82 ? -9.477 -5.936 30.535 1.00 54.47 82 ALA A C 1
ATOM 649 O O . ALA A 1 82 ? -9.222 -4.761 30.786 1.00 54.47 82 ALA A O 1
ATOM 650 N N . ALA A 1 83 ? -9.942 -6.775 31.468 1.00 53.34 83 ALA A N 1
ATOM 651 C CA . ALA A 1 83 ? -10.278 -6.366 32.835 1.00 53.34 83 ALA A CA 1
ATOM 652 C C . ALA A 1 83 ? -9.059 -6.123 33.752 1.00 53.34 83 ALA A C 1
ATOM 654 O O . ALA A 1 83 ? -9.193 -5.446 34.768 1.00 53.34 83 ALA A O 1
ATOM 655 N N . HIS A 1 84 ? -7.878 -6.649 33.403 1.00 47.44 84 HIS A N 1
ATOM 656 C CA . HIS A 1 84 ? -6.653 -6.544 34.215 1.00 47.44 84 HIS A CA 1
ATOM 657 C C . HIS A 1 84 ? -5.597 -5.597 33.624 1.00 47.44 84 HIS A C 1
ATOM 659 O O . HIS A 1 84 ? -4.465 -5.550 34.109 1.00 47.44 84 HIS A O 1
ATOM 665 N N . ALA A 1 85 ? -5.936 -4.843 32.575 1.00 48.16 85 ALA A N 1
ATOM 666 C CA . ALA A 1 85 ? -5.012 -3.881 31.993 1.00 48.16 85 ALA A CA 1
ATOM 667 C C . ALA A 1 85 ? -4.887 -2.639 32.904 1.00 48.16 85 ALA A C 1
ATOM 669 O O . ALA A 1 85 ? -5.907 -2.032 33.244 1.00 48.16 85 ALA A O 1
ATOM 670 N N . PRO A 1 86 ? -3.665 -2.235 33.307 1.00 43.19 86 PRO A N 1
ATOM 671 C CA . PRO A 1 86 ? -3.456 -0.979 34.020 1.00 43.19 86 PRO A CA 1
ATOM 672 C C . PRO A 1 86 ? -3.950 0.206 33.178 1.00 43.19 86 PRO A C 1
ATOM 674 O O . PRO A 1 86 ? -4.008 0.122 31.949 1.00 43.19 86 PRO A O 1
ATOM 677 N N . ALA A 1 87 ? -4.320 1.300 33.855 1.00 52.53 87 ALA A N 1
ATOM 678 C CA . ALA A 1 87 ? -4.905 2.495 33.245 1.00 52.53 87 ALA A CA 1
ATOM 679 C C . ALA A 1 87 ? -4.172 2.896 31.947 1.00 52.53 87 ALA A C 1
ATOM 681 O O . ALA A 1 87 ? -2.937 2.963 31.948 1.00 52.53 87 ALA A O 1
ATOM 682 N N . PRO A 1 88 ? -4.899 3.144 30.840 1.00 52.22 88 PRO A N 1
ATOM 683 C CA . PRO A 1 88 ? -4.272 3.314 29.543 1.00 52.22 88 PRO A CA 1
ATOM 684 C C . PRO A 1 88 ? -3.396 4.566 29.554 1.00 52.22 88 PRO A C 1
ATOM 686 O O . PRO A 1 88 ? -3.867 5.675 29.811 1.00 52.22 88 PRO A O 1
ATOM 689 N N . ALA A 1 89 ? -2.111 4.379 29.241 1.00 54.53 89 ALA A N 1
ATOM 690 C CA . ALA A 1 89 ? -1.245 5.463 28.797 1.00 54.53 89 ALA A CA 1
ATOM 691 C C . ALA A 1 89 ? -1.958 6.257 27.681 1.00 54.53 89 ALA A C 1
ATOM 693 O O . ALA A 1 89 ? -2.773 5.669 26.958 1.00 54.53 89 ALA A O 1
ATOM 694 N N . PRO A 1 90 ? -1.685 7.568 27.516 1.00 56.62 90 PRO A N 1
ATOM 695 C CA . PRO A 1 90 ? -2.277 8.346 26.431 1.00 56.62 90 PRO A CA 1
ATOM 696 C C . PRO A 1 90 ? -2.117 7.572 25.123 1.00 56.62 90 PRO A C 1
ATOM 698 O O . PRO A 1 90 ? -1.001 7.198 24.763 1.00 56.62 90 PRO A O 1
ATOM 701 N N . ALA A 1 91 ? -3.243 7.263 24.471 1.00 61.12 91 ALA A N 1
ATOM 702 C CA . ALA A 1 91 ? -3.264 6.376 23.317 1.00 61.12 91 ALA A CA 1
ATOM 703 C C . ALA A 1 91 ? -2.294 6.912 22.258 1.00 61.12 91 ALA A C 1
ATOM 705 O O . ALA A 1 91 ? -2.535 7.970 21.670 1.00 61.12 91 ALA A O 1
ATOM 706 N N . ALA A 1 92 ? -1.180 6.203 22.054 1.00 68.62 92 ALA A N 1
ATOM 707 C CA . ALA A 1 92 ? -0.185 6.581 21.067 1.00 68.62 92 ALA A CA 1
ATOM 708 C C . ALA A 1 92 ? -0.868 6.725 19.701 1.00 68.62 92 ALA A C 1
ATOM 710 O O . ALA A 1 92 ? -1.747 5.939 19.334 1.00 68.62 92 ALA A O 1
ATOM 711 N N . SER A 1 93 ? -0.505 7.774 18.962 1.00 86.50 93 SER A N 1
ATOM 712 C CA . SER A 1 93 ? -1.035 7.970 17.617 1.00 86.50 93 SER A CA 1
ATOM 713 C C . SER A 1 93 ? -0.547 6.821 16.730 1.00 86.50 93 SER A C 1
ATOM 715 O O . SER A 1 93 ? 0.669 6.694 16.550 1.00 86.50 93 SER A O 1
ATOM 717 N N . PRO A 1 94 ? -1.446 6.029 16.117 1.00 89.81 94 PRO A N 1
ATOM 718 C CA . PRO A 1 94 ? -1.046 4.881 15.304 1.00 89.81 94 PRO A CA 1
ATOM 719 C C . PRO A 1 94 ? -0.243 5.330 14.076 1.00 89.81 94 PRO A C 1
ATOM 721 O O . PRO A 1 94 ? 0.593 4.599 13.564 1.00 89.81 94 PRO A O 1
ATOM 724 N N . LEU A 1 95 ? -0.440 6.576 13.632 1.00 89.44 95 LEU A N 1
ATOM 725 C CA . LEU A 1 95 ? 0.338 7.188 12.556 1.00 89.44 95 LEU A CA 1
ATOM 726 C C . LEU A 1 95 ? 1.812 7.369 12.943 1.00 89.44 95 LEU A C 1
ATOM 728 O O . LEU A 1 95 ? 2.692 7.133 12.122 1.00 89.44 95 LEU A O 1
ATOM 732 N N . ALA A 1 96 ? 2.083 7.819 14.171 1.00 88.25 96 ALA A N 1
ATOM 733 C CA . ALA A 1 96 ? 3.447 8.067 14.635 1.00 88.25 96 ALA A CA 1
ATOM 734 C C . ALA A 1 96 ? 4.189 6.752 14.901 1.00 88.25 96 ALA A C 1
ATOM 736 O O . ALA A 1 96 ? 5.353 6.615 14.525 1.00 88.25 96 ALA A O 1
ATOM 737 N N . GLU A 1 97 ? 3.494 5.781 15.494 1.00 91.00 97 GLU A N 1
ATOM 738 C CA . GLU A 1 97 ? 4.018 4.439 15.734 1.00 91.00 97 GLU A CA 1
ATOM 739 C C . GLU A 1 97 ? 4.381 3.737 14.419 1.00 91.00 97 GLU A C 1
ATOM 741 O O . GLU A 1 97 ? 5.528 3.325 14.225 1.00 91.00 97 GLU A O 1
ATOM 746 N N . GLU A 1 98 ? 3.445 3.675 13.466 1.00 91.75 98 GLU A N 1
ATOM 747 C CA . GLU A 1 98 ? 3.683 2.989 12.194 1.00 91.75 98 GLU A CA 1
ATOM 748 C C . GLU A 1 98 ? 4.730 3.690 11.325 1.00 91.75 98 GLU A C 1
ATOM 750 O O . GLU A 1 98 ? 5.482 3.018 10.613 1.00 91.75 98 GLU A O 1
ATOM 755 N N . ARG A 1 99 ? 4.859 5.018 11.438 1.00 88.88 99 ARG A N 1
ATOM 756 C CA . ARG A 1 99 ? 5.957 5.767 10.817 1.00 88.88 99 ARG A CA 1
ATOM 757 C C . ARG A 1 99 ? 7.320 5.331 11.361 1.00 88.88 99 ARG A C 1
ATOM 759 O O . ARG A 1 99 ? 8.245 5.118 10.577 1.00 88.88 99 ARG A O 1
ATOM 766 N N . GLY A 1 100 ? 7.456 5.208 12.682 1.00 87.19 100 GLY A N 1
ATOM 767 C CA . GLY A 1 100 ? 8.702 4.770 13.320 1.00 87.19 100 GLY A CA 1
ATOM 768 C C . GLY A 1 100 ? 9.084 3.342 12.923 1.00 87.19 100 GLY A C 1
ATOM 769 O O . GLY A 1 100 ? 10.236 3.075 12.579 1.00 87.19 100 GLY A O 1
ATOM 770 N N . LEU A 1 101 ? 8.101 2.441 12.887 1.00 88.19 101 LEU A N 1
ATOM 771 C CA . LEU A 1 101 ? 8.311 1.046 12.493 1.00 88.19 101 LEU A CA 1
ATOM 772 C C . LEU A 1 101 ? 8.677 0.904 11.016 1.00 88.19 101 LEU A C 1
ATOM 774 O O . LEU A 1 101 ? 9.596 0.151 10.688 1.00 88.19 101 LEU A O 1
ATOM 778 N N . PHE A 1 102 ? 8.032 1.675 10.137 1.00 88.25 102 PHE A N 1
ATOM 779 C CA . PHE A 1 102 ? 8.395 1.714 8.724 1.00 88.25 102 PHE A CA 1
ATOM 780 C C . PHE A 1 102 ? 9.846 2.163 8.528 1.00 88.25 102 PHE A C 1
ATOM 782 O O . PHE A 1 102 ? 10.591 1.502 7.812 1.00 88.25 102 PHE A O 1
ATOM 789 N N . ALA A 1 103 ? 10.290 3.221 9.214 1.00 86.06 103 ALA A N 1
ATOM 790 C CA . ALA A 1 103 ? 11.677 3.682 9.125 1.00 86.06 103 ALA A CA 1
ATOM 791 C C . ALA A 1 103 ? 12.694 2.598 9.547 1.00 86.06 103 ALA A C 1
ATOM 793 O O . ALA A 1 103 ? 13.766 2.486 8.951 1.00 86.06 103 ALA A O 1
ATOM 794 N N . GLY A 1 104 ? 12.350 1.771 10.542 1.00 82.88 104 GLY A N 1
ATOM 795 C CA . GLY A 1 104 ? 13.174 0.641 10.978 1.00 82.88 104 GLY A CA 1
ATOM 796 C C . GLY A 1 104 ? 13.230 -0.512 9.968 1.00 82.88 104 GLY A C 1
ATOM 797 O O . GLY A 1 104 ? 14.317 -1.029 9.700 1.00 82.88 104 GLY A O 1
ATOM 798 N N . ARG A 1 105 ? 12.081 -0.901 9.394 1.00 84.19 105 ARG A N 1
ATOM 799 C CA . ARG A 1 105 ? 11.955 -2.066 8.491 1.00 84.19 105 ARG A CA 1
ATOM 800 C C . ARG A 1 105 ? 12.303 -1.781 7.038 1.00 84.19 105 ARG A C 1
ATOM 802 O O . ARG A 1 105 ? 12.774 -2.684 6.353 1.00 84.19 105 ARG A O 1
ATOM 809 N N . HIS A 1 106 ? 12.162 -0.534 6.594 1.00 87.06 106 HIS A N 1
ATOM 810 C CA . HIS A 1 106 ? 12.410 -0.112 5.215 1.00 87.06 106 HIS A CA 1
ATOM 811 C C . HIS A 1 106 ? 13.744 -0.641 4.663 1.00 87.06 106 HIS A C 1
ATOM 813 O O . HIS A 1 106 ? 13.797 -1.158 3.551 1.00 87.06 106 HIS A O 1
ATOM 819 N N . ARG A 1 107 ? 14.815 -0.611 5.468 1.00 86.75 107 ARG A N 1
ATOM 820 C CA . ARG A 1 107 ? 16.140 -1.118 5.065 1.00 86.75 107 ARG A CA 1
ATOM 821 C C . ARG A 1 107 ? 16.164 -2.617 4.760 1.00 86.75 107 ARG A C 1
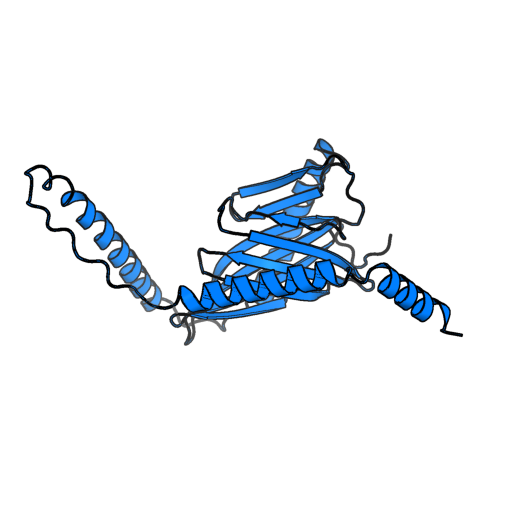ATOM 823 O O . ARG A 1 107 ? 16.906 -3.031 3.873 1.00 86.75 107 ARG A O 1
ATOM 830 N N . SER A 1 108 ? 15.388 -3.418 5.486 1.00 87.75 108 SER A N 1
ATOM 831 C CA . SER A 1 108 ? 15.297 -4.862 5.253 1.00 87.75 108 SER A CA 1
ATOM 832 C C . SER A 1 108 ? 14.600 -5.145 3.928 1.00 87.75 108 SER A C 1
ATOM 834 O O . SER A 1 108 ? 15.133 -5.890 3.113 1.00 87.75 108 SER A O 1
ATOM 836 N N . MET A 1 109 ? 13.472 -4.479 3.668 1.00 89.81 109 MET A N 1
ATOM 837 C CA . MET A 1 109 ? 12.731 -4.659 2.419 1.00 89.81 109 MET A CA 1
ATOM 838 C C . MET A 1 109 ? 13.532 -4.171 1.198 1.00 89.81 109 MET A C 1
ATOM 840 O O . MET A 1 109 ? 13.576 -4.836 0.165 1.00 89.81 109 MET A O 1
ATOM 844 N N . VAL A 1 110 ? 14.261 -3.058 1.337 1.00 90.62 110 VAL A N 1
ATOM 845 C CA . VAL A 1 110 ? 15.213 -2.566 0.324 1.00 90.62 110 VAL A CA 1
ATOM 846 C C . VAL A 1 110 ? 16.308 -3.589 0.023 1.00 90.62 110 VAL A C 1
ATOM 848 O O . VAL A 1 110 ? 16.666 -3.784 -1.138 1.00 90.62 110 VAL A O 1
ATOM 851 N N . ARG A 1 111 ? 16.848 -4.248 1.055 1.00 91.25 111 ARG A N 1
ATOM 852 C CA . ARG A 1 111 ? 17.861 -5.292 0.879 1.00 91.25 111 ARG A CA 1
ATOM 853 C C . ARG A 1 111 ? 17.296 -6.479 0.103 1.00 91.25 111 ARG A C 1
ATOM 855 O O . ARG A 1 111 ? 17.907 -6.858 -0.888 1.00 91.25 111 ARG A O 1
ATOM 862 N N . ILE A 1 112 ? 16.131 -6.993 0.504 1.00 91.25 112 ILE A N 1
ATOM 863 C CA . ILE A 1 112 ? 15.466 -8.115 -0.176 1.00 91.25 112 ILE A CA 1
ATOM 864 C C . ILE A 1 112 ? 15.238 -7.777 -1.650 1.00 91.25 112 ILE A C 1
ATOM 866 O O . ILE A 1 112 ? 15.568 -8.578 -2.522 1.00 91.25 112 ILE A O 1
ATOM 870 N N . PHE A 1 113 ? 14.732 -6.576 -1.947 1.00 91.75 113 PHE A N 1
ATOM 871 C CA . PHE A 1 113 ? 14.532 -6.140 -3.326 1.00 91.75 113 PHE A CA 1
ATOM 872 C C . PHE A 1 113 ? 15.842 -6.135 -4.122 1.00 91.75 113 PHE A C 1
ATOM 874 O O . PHE A 1 113 ? 15.882 -6.704 -5.206 1.00 91.75 113 PHE A O 1
ATOM 881 N N . ARG A 1 114 ? 16.926 -5.558 -3.583 1.00 91.69 114 ARG A N 1
ATOM 882 C CA . ARG A 1 114 ? 18.234 -5.502 -4.266 1.00 91.69 114 ARG A CA 1
ATOM 883 C C . ARG A 1 114 ? 18.862 -6.881 -4.467 1.00 91.69 114 ARG A C 1
ATOM 885 O O . ARG A 1 114 ? 19.430 -7.138 -5.520 1.00 91.69 114 ARG A O 1
ATOM 892 N N . GLU A 1 115 ? 18.767 -7.766 -3.480 1.00 93.19 115 GLU A N 1
ATOM 893 C CA . GLU A 1 115 ? 19.243 -9.151 -3.598 1.00 93.19 115 GLU A CA 1
ATOM 894 C C . GLU A 1 115 ? 18.439 -9.916 -4.658 1.00 93.19 115 GLU A C 1
ATOM 896 O O . GLU A 1 115 ? 19.006 -10.620 -5.488 1.00 93.19 115 GLU A O 1
ATOM 901 N N . THR A 1 116 ? 17.123 -9.707 -4.705 1.00 92.50 116 THR A N 1
ATOM 902 C CA . THR A 1 116 ? 16.252 -10.302 -5.729 1.00 92.50 116 THR A CA 1
ATOM 903 C C . THR A 1 116 ? 16.546 -9.712 -7.114 1.00 92.50 116 THR A C 1
ATOM 905 O O . THR A 1 116 ? 16.595 -10.434 -8.108 1.00 92.50 116 THR A O 1
ATOM 908 N N . GLU A 1 117 ? 16.818 -8.409 -7.197 1.00 91.75 117 GLU A N 1
ATOM 909 C CA . GLU A 1 117 ? 17.203 -7.718 -8.431 1.00 91.75 117 GLU A CA 1
ATOM 910 C C . GLU A 1 117 ? 18.534 -8.248 -8.980 1.00 91.75 117 GLU A C 1
ATOM 912 O O . GLU A 1 117 ? 18.694 -8.342 -10.190 1.00 91.75 117 GLU A O 1
ATOM 917 N N . GLN A 1 118 ? 19.469 -8.687 -8.132 1.00 93.00 118 GLN A N 1
ATOM 918 C CA . GLN A 1 118 ? 20.698 -9.348 -8.595 1.00 93.00 118 GLN A CA 1
ATOM 919 C C . GLN A 1 118 ? 20.430 -10.702 -9.268 1.00 93.00 118 GLN A C 1
ATOM 921 O O . GLN A 1 118 ? 21.165 -11.082 -10.177 1.00 93.00 118 GLN A O 1
ATOM 926 N N . LEU A 1 119 ? 19.388 -11.423 -8.842 1.00 92.56 119 LEU A N 1
ATOM 927 C CA . LEU A 1 119 ? 19.033 -12.736 -9.391 1.00 92.56 119 LEU A CA 1
ATOM 928 C C . LEU A 1 119 ? 18.258 -12.629 -10.708 1.00 92.56 119 LEU A C 1
ATOM 930 O O . LEU A 1 119 ? 18.494 -13.406 -11.631 1.00 92.56 119 LEU A O 1
ATOM 934 N N . PHE A 1 120 ? 17.330 -11.675 -10.795 1.00 90.31 120 PHE A N 1
ATOM 935 C CA . PHE A 1 120 ? 16.415 -11.542 -11.935 1.00 90.31 120 PHE A CA 1
ATOM 936 C C . PHE A 1 120 ? 16.752 -10.364 -12.861 1.00 90.31 120 PHE A C 1
ATOM 938 O O . PHE A 1 120 ? 16.165 -10.235 -13.935 1.00 90.31 120 PHE A O 1
ATOM 945 N N . GLY A 1 121 ? 17.696 -9.506 -12.480 1.00 88.12 121 GLY A N 1
ATOM 946 C CA . GLY A 1 121 ? 18.060 -8.306 -13.224 1.00 88.12 121 GLY A CA 1
ATOM 947 C C . GLY A 1 121 ? 16.877 -7.356 -13.406 1.00 88.12 121 GLY A C 1
ATOM 948 O O . GLY A 1 121 ? 16.021 -7.192 -12.535 1.00 88.12 121 GLY A O 1
ATOM 949 N N . SER A 1 122 ? 16.798 -6.756 -14.591 1.00 84.44 122 SER A N 1
ATOM 950 C CA . SER A 1 122 ? 15.717 -5.843 -14.974 1.00 84.44 122 SER A CA 1
ATOM 951 C C . SER A 1 122 ? 14.350 -6.519 -15.146 1.00 84.44 122 SER A C 1
ATOM 953 O O . SER A 1 122 ? 13.336 -5.828 -15.247 1.00 84.44 122 SER A O 1
ATOM 955 N N . ASN A 1 123 ? 14.299 -7.855 -15.132 1.00 88.00 123 ASN A N 1
ATOM 956 C CA . ASN A 1 123 ? 13.051 -8.608 -15.234 1.00 88.00 123 ASN A CA 1
ATOM 957 C C . ASN A 1 123 ? 12.247 -8.580 -13.925 1.00 88.00 123 ASN A C 1
ATOM 959 O O . ASN A 1 123 ? 11.045 -8.851 -13.947 1.00 88.00 123 ASN A O 1
ATOM 963 N N . LEU A 1 124 ? 12.873 -8.238 -12.789 1.00 90.44 124 LEU A N 1
ATOM 964 C CA . LEU A 1 124 ? 12.159 -8.040 -11.528 1.00 90.44 124 LEU A CA 1
ATOM 965 C C . LEU A 1 124 ? 11.257 -6.802 -11.613 1.00 90.44 124 LEU A C 1
ATOM 967 O O . LEU A 1 124 ? 11.734 -5.675 -11.761 1.00 90.44 124 LEU A O 1
ATOM 971 N N . GLN A 1 125 ? 9.951 -7.018 -11.473 1.00 89.31 125 GLN A N 1
ATOM 972 C CA . GLN A 1 125 ? 8.938 -5.962 -11.464 1.00 89.31 125 GLN A CA 1
ATOM 973 C C . GLN A 1 125 ? 8.696 -5.446 -10.048 1.00 89.31 125 GLN A C 1
ATOM 975 O O . GLN A 1 125 ? 8.658 -4.236 -9.809 1.00 89.31 125 GLN A O 1
ATOM 980 N N . TRP A 1 126 ? 8.521 -6.378 -9.111 1.00 93.19 126 TRP A N 1
ATOM 981 C CA . TRP A 1 126 ? 8.151 -6.070 -7.739 1.00 93.19 126 TRP A CA 1
ATOM 982 C C . TRP A 1 126 ? 8.482 -7.215 -6.783 1.00 93.19 126 TRP A C 1
ATOM 984 O O . TRP A 1 126 ? 8.593 -8.373 -7.187 1.00 93.19 126 TRP A O 1
ATOM 994 N N . VAL A 1 127 ? 8.598 -6.870 -5.504 1.00 94.12 127 VAL A N 1
ATOM 995 C CA . VAL A 1 127 ? 8.657 -7.796 -4.370 1.00 94.12 127 VAL A CA 1
ATOM 996 C C . VAL A 1 127 ? 7.638 -7.325 -3.344 1.00 94.12 127 VAL A C 1
ATOM 998 O O . VAL A 1 127 ? 7.602 -6.141 -3.015 1.00 94.12 127 VAL A O 1
ATOM 1001 N N . ALA A 1 128 ? 6.818 -8.231 -2.834 1.00 94.00 128 ALA A N 1
ATOM 1002 C CA . ALA A 1 128 ? 5.839 -7.959 -1.797 1.00 94.00 128 ALA A CA 1
ATOM 1003 C C . ALA A 1 128 ? 6.064 -8.892 -0.607 1.00 94.00 128 ALA A C 1
ATOM 1005 O O . ALA A 1 128 ? 6.438 -10.048 -0.773 1.00 94.00 128 ALA A O 1
ATOM 1006 N N . GLN A 1 129 ? 5.825 -8.383 0.594 1.00 91.81 129 GLN A N 1
ATOM 1007 C CA . GLN A 1 129 ? 5.797 -9.158 1.823 1.00 91.81 129 GLN A CA 1
ATOM 1008 C C . GLN A 1 129 ? 4.481 -8.876 2.543 1.00 91.81 129 GLN A C 1
ATOM 1010 O O . GLN A 1 129 ? 4.100 -7.718 2.725 1.00 91.81 129 GLN A O 1
ATOM 1015 N N . SER A 1 130 ? 3.772 -9.925 2.944 1.00 88.25 130 SER A N 1
ATOM 1016 C CA . SER A 1 130 ? 2.512 -9.840 3.684 1.00 88.25 130 SER A CA 1
ATOM 1017 C C . SER A 1 130 ? 2.512 -10.918 4.763 1.00 88.25 130 SER A C 1
ATOM 1019 O O . SER A 1 130 ? 2.386 -12.106 4.472 1.00 88.25 130 SER A O 1
ATOM 1021 N N . GLY A 1 131 ? 2.695 -10.514 6.022 1.00 80.69 131 GLY A N 1
ATOM 1022 C CA . GLY A 1 131 ? 2.968 -11.457 7.109 1.00 80.69 131 GLY A CA 1
ATOM 1023 C C . GLY A 1 131 ? 4.272 -12.231 6.875 1.00 80.69 131 GLY A C 1
ATOM 1024 O O . GLY A 1 131 ? 5.317 -11.624 6.633 1.00 80.69 131 GLY A O 1
ATOM 1025 N N . ASP A 1 132 ? 4.194 -13.561 6.940 1.00 79.38 132 ASP A N 1
ATOM 1026 C CA . ASP A 1 132 ? 5.333 -14.466 6.725 1.00 79.38 132 ASP A CA 1
ATOM 1027 C C . ASP A 1 132 ? 5.529 -14.851 5.250 1.00 79.38 132 ASP A C 1
ATOM 1029 O O . ASP A 1 132 ? 6.493 -15.534 4.904 1.00 79.38 132 ASP A O 1
ATOM 1033 N N . GLU A 1 133 ? 4.632 -14.408 4.369 1.00 85.56 133 GLU A N 1
ATOM 1034 C CA . GLU A 1 133 ? 4.690 -14.722 2.948 1.00 85.56 133 GLU A CA 1
ATOM 1035 C C . GLU A 1 133 ? 5.387 -13.613 2.166 1.00 85.56 133 GLU A C 1
ATOM 1037 O O . GLU A 1 133 ? 5.177 -12.417 2.403 1.00 85.56 133 GLU A O 1
ATOM 1042 N N . ALA A 1 134 ? 6.221 -14.032 1.218 1.00 87.69 134 ALA A N 1
ATOM 1043 C CA . ALA A 1 134 ? 6.877 -13.162 0.262 1.00 87.69 134 ALA A CA 1
ATOM 10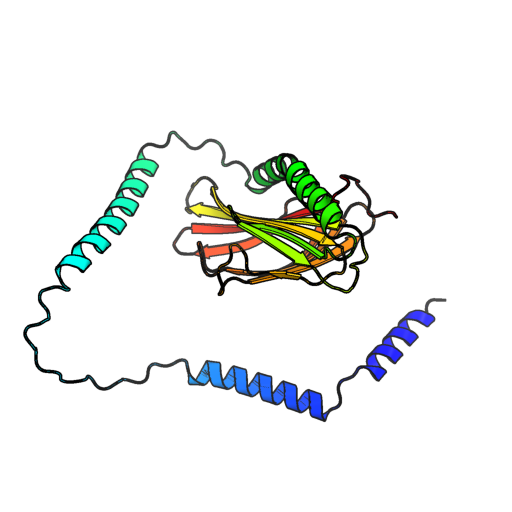44 C C . ALA A 1 134 ? 6.491 -13.587 -1.154 1.00 87.69 134 ALA A C 1
ATOM 1046 O O . ALA A 1 134 ? 6.552 -14.764 -1.510 1.00 87.69 134 ALA A O 1
ATOM 1047 N N . GLU A 1 135 ? 6.130 -12.606 -1.962 1.00 90.12 135 GLU A N 1
ATOM 1048 C CA . GLU A 1 135 ? 5.751 -12.766 -3.355 1.00 90.12 135 GLU A CA 1
ATOM 1049 C C . GLU A 1 135 ? 6.670 -11.896 -4.211 1.00 90.12 135 GLU A C 1
ATOM 1051 O O . GLU A 1 135 ? 7.148 -10.843 -3.781 1.00 90.12 135 GLU A O 1
ATOM 1056 N N . LEU A 1 136 ? 6.917 -12.317 -5.445 1.00 91.44 136 LEU A N 1
ATOM 1057 C CA . LEU A 1 136 ? 7.670 -11.524 -6.406 1.00 91.44 136 LEU A CA 1
ATOM 1058 C C . LEU A 1 136 ? 7.045 -11.642 -7.788 1.00 91.44 136 LEU A C 1
ATOM 1060 O O . LEU A 1 136 ? 6.552 -12.699 -8.181 1.00 91.44 136 LEU A O 1
ATOM 1064 N N . GLY A 1 137 ? 7.095 -10.543 -8.529 1.00 89.56 137 GLY A N 1
ATOM 1065 C CA . GLY A 1 137 ? 6.670 -10.489 -9.917 1.00 89.56 137 GLY A CA 1
ATOM 1066 C C . GLY A 1 137 ? 7.871 -10.364 -10.828 1.00 89.56 137 GLY A C 1
ATOM 1067 O O . GLY A 1 137 ? 8.651 -9.419 -10.705 1.00 89.56 137 GLY A O 1
ATOM 1068 N N . VAL A 1 138 ? 7.991 -11.286 -11.778 1.00 88.50 138 VAL A N 1
ATOM 1069 C CA . VAL A 1 138 ? 9.001 -11.236 -12.840 1.00 88.50 138 VAL A CA 1
ATOM 1070 C C . VAL A 1 138 ? 8.284 -11.141 -14.178 1.00 88.50 138 VAL A C 1
ATOM 1072 O O . VAL A 1 138 ? 7.312 -11.853 -14.421 1.00 88.50 138 VAL A O 1
ATOM 1075 N N . SER A 1 139 ? 8.760 -10.257 -15.047 1.00 85.81 139 SER A N 1
ATOM 1076 C CA . SER A 1 139 ? 8.260 -10.092 -16.411 1.00 85.81 139 SER A CA 1
ATOM 1077 C C . SER A 1 139 ? 9.413 -10.170 -17.401 1.00 85.81 139 SER A C 1
ATOM 1079 O O . SER A 1 139 ? 10.544 -9.834 -17.070 1.00 85.81 139 SER A O 1
ATOM 1081 N N . GLN A 1 140 ? 9.126 -10.589 -18.633 1.00 81.12 140 GLN A N 1
ATOM 1082 C CA . GLN A 1 140 ? 10.106 -10.545 -19.725 1.00 81.12 140 GLN A CA 1
ATOM 1083 C C . GLN A 1 140 ? 10.366 -9.115 -20.213 1.00 81.12 140 GLN A C 1
ATOM 1085 O O . GLN A 1 140 ? 11.370 -8.848 -20.868 1.00 81.12 140 GLN A O 1
ATOM 1090 N N . THR A 1 141 ? 9.445 -8.194 -19.926 1.00 79.19 141 THR A N 1
ATOM 1091 C CA . THR A 1 141 ? 9.622 -6.777 -20.223 1.00 79.19 141 THR A CA 1
ATOM 1092 C C . THR A 1 141 ? 10.302 -6.117 -19.036 1.00 79.19 141 THR A C 1
ATOM 1094 O O . THR A 1 141 ? 9.790 -6.191 -17.921 1.00 79.19 141 THR A O 1
ATOM 1097 N N . SER A 1 142 ? 11.436 -5.459 -19.284 1.00 73.81 142 SER A N 1
ATOM 1098 C CA . SER A 1 142 ? 12.108 -4.636 -18.279 1.00 73.81 142 SER A CA 1
ATOM 1099 C C . SER A 1 142 ? 11.124 -3.630 -17.694 1.00 73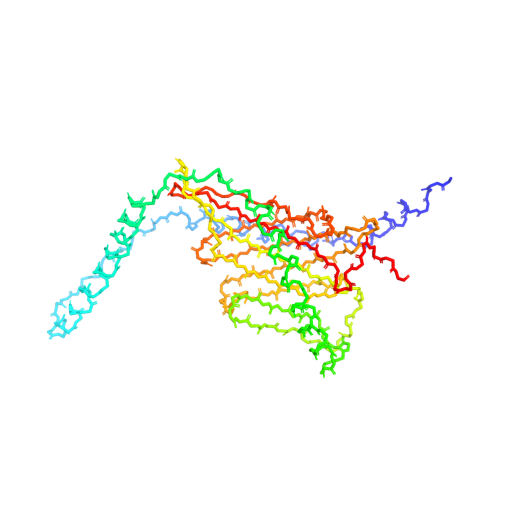.81 142 SER A C 1
ATOM 1101 O O . SER A 1 142 ? 10.446 -2.925 -18.443 1.00 73.81 142 SER A O 1
ATOM 1103 N N . ALA A 1 143 ? 11.034 -3.568 -16.366 1.00 72.56 143 ALA A N 1
ATOM 1104 C CA . ALA A 1 143 ? 10.392 -2.425 -15.738 1.00 72.56 143 ALA A CA 1
ATOM 1105 C C . ALA A 1 143 ? 11.374 -1.259 -15.741 1.00 72.56 143 ALA A C 1
ATOM 1107 O O . ALA A 1 143 ? 12.496 -1.382 -15.247 1.00 72.56 143 ALA A O 1
ATOM 1108 N N . ASP A 1 144 ? 10.911 -0.118 -16.229 1.00 77.12 144 ASP A N 1
ATOM 1109 C CA . ASP A 1 144 ? 11.617 1.143 -16.085 1.00 77.12 144 ASP A CA 1
ATOM 1110 C C . ASP A 1 144 ? 11.053 1.915 -14.893 1.00 77.12 144 ASP A C 1
ATOM 1112 O O . ASP A 1 144 ? 9.906 1.732 -14.485 1.00 77.12 144 ASP A O 1
ATOM 1116 N N . GLY A 1 145 ? 11.867 2.802 -14.329 1.00 83.00 145 GLY A N 1
ATOM 1117 C CA . GLY A 1 145 ? 11.447 3.695 -13.257 1.00 83.00 145 GLY A CA 1
ATOM 1118 C C . GLY A 1 145 ? 12.099 3.398 -11.914 1.00 83.00 145 GLY A C 1
ATOM 1119 O O . GLY A 1 145 ? 12.602 2.310 -11.623 1.00 83.00 145 GLY A O 1
ATOM 1120 N N . ARG A 1 146 ? 12.110 4.429 -11.073 1.00 88.00 146 ARG A N 1
ATOM 1121 C CA . ARG A 1 146 ? 12.725 4.349 -9.755 1.00 88.00 146 ARG A CA 1
ATOM 1122 C C . ARG A 1 146 ? 11.884 3.468 -8.830 1.00 88.00 146 ARG A C 1
ATOM 1124 O O . ARG A 1 146 ? 10.671 3.676 -8.768 1.00 88.00 146 ARG A O 1
ATOM 1131 N N . PRO A 1 147 ? 12.489 2.523 -8.095 1.00 92.06 147 PRO A N 1
ATOM 1132 C CA . PRO A 1 147 ? 11.742 1.690 -7.175 1.00 92.06 147 PRO A CA 1
ATOM 1133 C C . PRO A 1 147 ? 11.306 2.469 -5.930 1.00 92.06 147 PRO A C 1
ATOM 1135 O O . PRO A 1 147 ? 12.077 3.209 -5.306 1.00 92.06 147 PRO A O 1
ATOM 1138 N N . LEU A 1 148 ? 10.039 2.281 -5.580 1.00 93.75 148 LEU A N 1
ATOM 1139 C CA . LEU A 1 148 ? 9.385 2.821 -4.400 1.00 93.75 148 LEU A CA 1
ATOM 1140 C C . LEU A 1 148 ? 8.922 1.669 -3.516 1.00 93.75 148 LEU A C 1
ATOM 1142 O O . LEU A 1 148 ? 8.483 0.632 -4.007 1.00 93.75 148 LEU A O 1
ATOM 1146 N N . VAL A 1 149 ? 9.004 1.884 -2.209 1.00 95.06 149 VAL A N 1
ATOM 1147 C CA . VAL A 1 149 ? 8.447 1.017 -1.177 1.00 95.06 149 VAL A CA 1
ATOM 1148 C C . VAL A 1 149 ? 7.148 1.637 -0.696 1.00 95.06 149 VAL A C 1
ATOM 1150 O O . VAL A 1 149 ? 7.163 2.764 -0.198 1.00 95.06 149 VAL A O 1
ATOM 1153 N N . VAL A 1 150 ? 6.046 0.904 -0.790 1.00 95.00 150 VAL A N 1
ATOM 1154 C CA . VAL A 1 150 ? 4.766 1.255 -0.175 1.00 95.00 150 VAL A CA 1
ATOM 1155 C C . VAL A 1 150 ? 4.449 0.262 0.923 1.00 95.00 150 VAL A C 1
ATOM 1157 O O . VAL A 1 150 ? 4.569 -0.945 0.745 1.00 95.00 150 VAL A O 1
ATOM 1160 N N . ARG A 1 151 ? 4.019 0.785 2.066 1.00 95.19 151 ARG A N 1
ATOM 1161 C CA . ARG A 1 151 ? 3.511 -0.001 3.184 1.00 95.19 151 ARG A CA 1
ATOM 1162 C C . ARG A 1 151 ? 2.049 0.333 3.411 1.00 95.19 151 ARG A C 1
ATOM 1164 O O . ARG A 1 151 ? 1.717 1.507 3.604 1.00 95.19 151 ARG A O 1
ATOM 1171 N N . LEU A 1 152 ? 1.209 -0.696 3.433 1.00 94.88 152 LEU A N 1
ATOM 1172 C CA . LEU A 1 152 ? -0.177 -0.606 3.867 1.00 94.88 152 LEU A CA 1
ATOM 1173 C C . LEU A 1 152 ? -0.319 -1.335 5.200 1.00 94.88 152 LEU A C 1
ATOM 1175 O O . LEU A 1 152 ? 0.192 -2.439 5.373 1.00 94.88 152 LEU A O 1
ATOM 1179 N N . VAL A 1 153 ? -1.004 -0.706 6.150 1.00 94.50 153 VAL A N 1
ATOM 1180 C CA . VAL A 1 153 ? -1.235 -1.269 7.482 1.00 94.50 153 VAL A CA 1
ATOM 1181 C C . VAL A 1 153 ? -2.687 -1.066 7.864 1.00 94.50 153 VAL A C 1
ATOM 1183 O O . VAL A 1 153 ? -3.208 0.043 7.750 1.00 94.50 153 VAL A O 1
ATOM 1186 N N . ILE A 1 154 ? -3.323 -2.117 8.371 1.00 93.44 154 ILE A N 1
ATOM 1187 C CA . ILE A 1 154 ? -4.620 -2.006 9.032 1.00 93.44 154 ILE A CA 1
ATOM 1188 C C . ILE A 1 154 ? -4.398 -2.075 10.532 1.00 93.44 154 ILE A C 1
ATOM 1190 O O . ILE A 1 154 ? -3.877 -3.062 11.059 1.00 93.44 154 ILE A O 1
ATOM 1194 N N . VAL A 1 155 ? -4.828 -1.023 11.219 1.00 93.88 155 VAL A N 1
ATOM 1195 C CA . VAL A 1 155 ? -4.868 -0.963 12.681 1.00 93.88 155 VAL A CA 1
ATOM 1196 C C . VAL A 1 155 ? -6.310 -0.904 13.156 1.00 93.88 155 VAL A C 1
ATOM 1198 O O . VAL A 1 155 ? -7.173 -0.355 12.471 1.00 93.88 155 VAL A O 1
ATOM 1201 N N . ALA A 1 156 ? -6.569 -1.444 14.340 1.00 93.19 156 ALA A N 1
ATOM 1202 C CA . ALA A 1 156 ? -7.885 -1.438 14.952 1.00 93.19 156 ALA A CA 1
ATOM 1203 C C . ALA A 1 156 ? -7.833 -1.067 16.431 1.00 93.19 156 ALA A C 1
ATOM 1205 O O . ALA A 1 156 ? -6.841 -1.336 17.111 1.00 93.19 156 ALA A O 1
ATOM 1206 N N . ARG A 1 157 ? -8.921 -0.488 16.935 1.00 91.88 157 ARG A N 1
ATOM 1207 C CA . ARG A 1 157 ? -9.163 -0.323 18.371 1.00 91.88 157 ARG A CA 1
ATOM 1208 C C . ARG A 1 157 ? -10.650 -0.480 18.704 1.00 91.88 157 ARG A C 1
ATOM 1210 O O . ARG A 1 157 ? -11.488 -0.010 17.936 1.00 91.88 157 ARG A O 1
ATOM 1217 N N . PRO A 1 158 ? -11.004 -1.060 19.859 1.00 90.12 158 PRO A N 1
ATOM 1218 C CA . PRO A 1 158 ? -12.351 -0.938 20.409 1.00 90.12 158 PRO A CA 1
ATOM 1219 C C . PRO A 1 158 ? -12.749 0.526 20.651 1.00 90.12 158 PRO A C 1
ATOM 1221 O O . PRO A 1 158 ? -11.933 1.345 21.094 1.00 90.12 158 PRO A O 1
ATOM 1224 N N . LEU A 1 159 ? -14.016 0.854 20.396 1.00 86.62 159 LEU A N 1
ATOM 1225 C CA . LEU A 1 159 ? -14.603 2.143 20.754 1.00 86.62 159 LEU A CA 1
ATOM 1226 C C . LEU A 1 159 ? -14.654 2.297 22.281 1.00 86.62 159 LEU A C 1
ATOM 1228 O O . LEU A 1 159 ? -14.913 1.341 23.005 1.00 86.62 159 LEU A O 1
ATOM 1232 N N . GLY A 1 160 ? -14.414 3.516 22.772 1.00 71.06 160 GLY A N 1
ATOM 1233 C CA . GLY A 1 160 ? -14.550 3.844 24.198 1.00 71.06 160 GLY A CA 1
ATOM 1234 C C . GLY A 1 160 ? -13.270 3.812 25.043 1.00 71.06 160 GLY A C 1
ATOM 1235 O O . GLY A 1 160 ? -13.399 3.947 26.253 1.00 71.06 160 GLY A O 1
ATOM 1236 N N . ASN A 1 161 ? -12.084 3.695 24.416 1.00 69.44 161 ASN A N 1
ATOM 1237 C CA . ASN A 1 161 ? -10.703 3.841 24.960 1.00 69.44 161 ASN A CA 1
ATOM 1238 C C . ASN A 1 161 ? -9.787 2.614 24.765 1.00 69.44 161 ASN A C 1
ATOM 1240 O O . ASN A 1 161 ? -8.866 2.388 25.548 1.00 69.44 161 ASN A O 1
ATOM 1244 N N . GLY A 1 162 ? -9.988 1.832 23.701 1.00 77.06 162 GLY A N 1
ATOM 1245 C CA . GLY A 1 162 ? -9.046 0.775 23.337 1.00 77.06 162 GLY A CA 1
ATOM 1246 C C . GLY A 1 162 ? -7.714 1.308 22.788 1.00 77.06 162 GLY A C 1
ATOM 1247 O O . GLY A 1 162 ? -7.681 2.317 22.076 1.00 77.06 162 GLY A O 1
ATOM 1248 N N . ALA A 1 163 ? -6.618 0.601 23.078 1.00 87.50 163 ALA A N 1
ATOM 1249 C CA . ALA A 1 163 ? -5.333 0.812 22.413 1.00 87.50 163 ALA A CA 1
ATOM 1250 C C . ALA A 1 163 ? -5.395 0.349 20.948 1.00 87.50 163 ALA A C 1
ATOM 1252 O O . ALA A 1 163 ? -6.097 -0.613 20.621 1.00 87.50 163 ALA A O 1
ATOM 1253 N N . TRP A 1 164 ? -4.646 1.023 20.074 1.00 91.31 164 TRP A N 1
ATOM 1254 C CA . TRP A 1 164 ? -4.481 0.588 18.690 1.00 91.31 164 TRP A CA 1
ATOM 1255 C C . TRP A 1 164 ? -3.667 -0.702 18.630 1.00 91.31 164 TRP A C 1
ATOM 1257 O O . TRP A 1 164 ? -2.673 -0.859 19.333 1.00 91.31 164 TRP A O 1
ATOM 1267 N N . ARG A 1 165 ? -4.092 -1.629 17.776 1.00 90.81 165 ARG A N 1
ATOM 1268 C CA . ARG A 1 165 ? -3.374 -2.868 17.475 1.00 90.81 165 ARG A CA 1
ATOM 1269 C C . ARG A 1 165 ? -3.327 -3.069 15.971 1.00 90.81 165 ARG A C 1
ATOM 1271 O O . ARG A 1 165 ? -4.333 -2.868 15.293 1.00 90.81 165 ARG A O 1
ATOM 1278 N N . ARG A 1 166 ? -2.180 -3.498 15.452 1.00 91.75 166 ARG A N 1
ATOM 1279 C CA . ARG A 1 166 ? -2.053 -3.911 14.053 1.00 91.75 166 ARG A CA 1
ATOM 1280 C C . ARG A 1 166 ? -2.777 -5.236 13.831 1.00 91.75 166 ARG A C 1
ATOM 1282 O O . ARG A 1 166 ? -2.611 -6.162 14.620 1.00 91.75 166 ARG A O 1
ATOM 1289 N N . LEU A 1 167 ? -3.563 -5.311 12.763 1.00 91.38 167 LEU A N 1
ATOM 1290 C CA . LEU A 1 167 ? -4.269 -6.523 12.345 1.00 91.38 167 LEU A CA 1
ATOM 1291 C C . LEU A 1 167 ? -3.686 -7.129 11.074 1.00 91.38 167 LEU A C 1
ATOM 1293 O O . LEU A 1 167 ? -3.709 -8.344 10.909 1.00 91.38 167 LEU A O 1
ATOM 1297 N N . TRP A 1 168 ? -3.191 -6.286 10.174 1.00 92.31 168 TRP A N 1
ATOM 1298 C CA . TRP A 1 168 ? -2.652 -6.711 8.892 1.00 92.31 168 TRP A CA 1
ATOM 1299 C C . TRP A 1 168 ? -1.625 -5.698 8.396 1.00 92.31 168 TRP A C 1
ATOM 1301 O O . TRP A 1 168 ? -1.732 -4.501 8.681 1.00 92.31 168 TRP A O 1
ATOM 1311 N N . GLU A 1 169 ? -0.637 -6.182 7.655 1.00 92.81 169 GLU A N 1
ATOM 1312 C CA . GLU A 1 169 ? 0.335 -5.355 6.957 1.00 92.81 169 GLU A CA 1
ATOM 1313 C C . GLU A 1 169 ? 0.776 -6.006 5.657 1.00 92.81 169 GLU A C 1
ATOM 1315 O O . GLU A 1 169 ? 0.908 -7.226 5.573 1.00 92.81 169 GLU A O 1
ATOM 1320 N N . THR A 1 170 ? 1.095 -5.158 4.689 1.00 93.62 170 THR A N 1
ATOM 1321 C CA . THR A 1 170 ? 1.909 -5.544 3.546 1.00 93.62 170 THR A CA 1
ATOM 1322 C C . THR A 1 170 ? 2.896 -4.440 3.197 1.00 93.62 170 THR A C 1
ATOM 1324 O O . THR A 1 170 ? 2.606 -3.246 3.337 1.00 93.62 170 THR A O 1
ATOM 1327 N N . GLU A 1 171 ? 4.077 -4.847 2.757 1.00 94.62 171 GLU A N 1
ATOM 1328 C CA . GLU A 1 171 ? 5.109 -3.986 2.199 1.00 94.62 171 GLU A CA 1
ATOM 1329 C C . GLU A 1 171 ? 5.378 -4.430 0.765 1.00 94.62 171 GLU A C 1
ATOM 1331 O O . GLU A 1 171 ? 5.603 -5.607 0.506 1.00 94.62 171 GLU A O 1
ATOM 1336 N N . VAL A 1 172 ? 5.353 -3.489 -0.170 1.00 95.12 172 VAL A N 1
ATOM 1337 C CA . VAL A 1 172 ? 5.550 -3.738 -1.597 1.00 95.12 172 VAL A CA 1
ATOM 1338 C C . VAL A 1 172 ? 6.650 -2.819 -2.090 1.00 95.12 172 VAL A C 1
ATOM 1340 O O . VAL A 1 172 ? 6.580 -1.608 -1.896 1.00 95.12 172 VAL A O 1
ATOM 1343 N N . VAL A 1 173 ? 7.656 -3.383 -2.746 1.00 94.94 173 VAL A N 1
ATOM 1344 C CA . VAL A 1 173 ? 8.651 -2.638 -3.515 1.00 94.94 173 VAL A CA 1
ATOM 1345 C C . VAL A 1 173 ? 8.384 -2.873 -4.982 1.00 94.94 173 VAL A C 1
ATOM 1347 O O . VAL A 1 173 ? 8.393 -4.016 -5.428 1.00 94.94 173 VAL A O 1
ATOM 1350 N N . ALA A 1 174 ? 8.178 -1.806 -5.740 1.00 92.94 174 ALA A N 1
ATOM 1351 C CA . ALA A 1 174 ? 8.022 -1.898 -7.183 1.00 92.94 174 ALA A CA 1
ATOM 1352 C C . ALA A 1 174 ? 8.553 -0.648 -7.869 1.00 92.94 174 ALA A C 1
ATOM 1354 O O . ALA A 1 174 ? 8.662 0.420 -7.257 1.00 92.94 174 ALA A O 1
ATOM 1355 N N . ARG A 1 175 ? 8.873 -0.769 -9.156 1.00 90.88 175 ARG A N 1
ATOM 1356 C CA . ARG A 1 175 ? 9.254 0.390 -9.968 1.00 90.88 175 ARG A CA 1
ATOM 1357 C C . ARG A 1 175 ? 8.058 1.308 -10.196 1.00 90.88 175 ARG A C 1
ATOM 1359 O O . ARG A 1 175 ? 6.940 0.850 -10.423 1.00 90.88 175 ARG A O 1
ATOM 1366 N N . ALA A 1 176 ? 8.298 2.614 -10.112 1.00 87.88 176 ALA A N 1
ATOM 1367 C CA . ALA A 1 176 ? 7.285 3.614 -10.417 1.00 87.88 176 ALA A CA 1
ATOM 1368 C C . ALA A 1 176 ? 6.745 3.431 -11.846 1.00 87.88 176 ALA A C 1
ATOM 1370 O O . ALA A 1 176 ? 7.468 3.026 -12.750 1.00 87.88 176 ALA A O 1
ATOM 1371 N N . ASN A 1 177 ? 5.481 3.789 -12.043 1.00 87.88 177 ASN A N 1
ATOM 1372 C CA . ASN A 1 177 ? 4.678 3.650 -13.257 1.00 87.88 177 ASN A CA 1
ATOM 1373 C C . ASN A 1 177 ? 4.245 2.221 -13.616 1.00 87.88 177 ASN A C 1
ATOM 1375 O O . ASN A 1 177 ? 3.460 2.062 -14.552 1.00 87.88 177 ASN A O 1
ATOM 1379 N N . ALA A 1 178 ? 4.675 1.201 -12.870 1.00 84.62 178 ALA A N 1
ATOM 1380 C CA . ALA A 1 178 ? 4.147 -0.149 -13.014 1.00 84.62 178 ALA A CA 1
ATOM 1381 C C . ALA A 1 178 ? 2.782 -0.274 -12.320 1.00 84.62 178 ALA A C 1
ATOM 1383 O O . ALA A 1 178 ? 2.596 0.201 -11.198 1.00 84.62 178 ALA A O 1
ATOM 1384 N N . THR A 1 179 ? 1.828 -0.927 -12.989 1.00 88.44 179 THR A N 1
ATOM 1385 C CA . THR A 1 179 ? 0.574 -1.359 -12.356 1.00 88.44 179 THR A CA 1
ATOM 1386 C C . THR A 1 179 ? 0.777 -2.751 -11.783 1.00 88.44 179 THR A C 1
ATOM 1388 O O . THR A 1 179 ? 1.239 -3.650 -12.485 1.00 88.44 179 THR A O 1
ATOM 1391 N N . LEU A 1 180 ? 0.428 -2.921 -10.515 1.00 90.56 180 LEU A N 1
ATOM 1392 C CA . LEU A 1 180 ? 0.550 -4.168 -9.776 1.00 90.56 180 LEU A CA 1
ATOM 1393 C C . LEU A 1 180 ? -0.838 -4.714 -9.465 1.00 90.56 180 LEU A C 1
ATOM 1395 O O . LEU A 1 180 ? -1.756 -3.946 -9.183 1.00 90.56 180 LEU A O 1
ATOM 1399 N N . ASP A 1 181 ? -0.953 -6.035 -9.467 1.00 91.12 181 ASP A N 1
ATOM 1400 C CA . ASP A 1 181 ? -2.121 -6.776 -9.002 1.00 91.12 181 ASP A CA 1
ATOM 1401 C C . ASP A 1 181 ? -1.607 -7.965 -8.188 1.00 91.12 181 ASP A C 1
ATOM 1403 O O . ASP A 1 181 ? -0.955 -8.864 -8.722 1.00 91.12 181 ASP A O 1
ATOM 1407 N N . LEU A 1 182 ? -1.807 -7.890 -6.876 1.00 90.31 182 LEU A N 1
ATOM 1408 C CA . LEU A 1 182 ? -1.230 -8.771 -5.868 1.00 90.31 182 LEU A CA 1
ATOM 1409 C C . LEU A 1 182 ? -2.341 -9.514 -5.130 1.00 90.31 182 LEU A C 1
ATOM 1411 O O . LEU A 1 182 ? -3.447 -8.993 -4.962 1.00 90.31 182 LEU A O 1
ATOM 1415 N N . THR A 1 183 ? -2.018 -10.709 -4.641 1.00 90.12 183 THR A N 1
ATOM 1416 C CA . THR A 1 183 ? -2.922 -11.545 -3.839 1.00 90.12 183 THR A CA 1
ATOM 1417 C C . THR A 1 183 ? -2.347 -11.650 -2.425 1.00 90.12 183 THR A C 1
ATOM 1419 O O . THR A 1 183 ? -1.686 -12.634 -2.116 1.00 90.12 183 THR A O 1
ATOM 1422 N N . PRO A 1 184 ? -2.513 -10.620 -1.574 1.00 84.12 184 PRO A N 1
ATOM 1423 C CA . PRO A 1 184 ? -1.742 -10.495 -0.342 1.00 84.12 184 PRO A CA 1
ATOM 1424 C C . PRO A 1 184 ? -1.924 -11.697 0.594 1.00 84.12 184 PRO A C 1
ATOM 1426 O O . PRO A 1 184 ? -3.049 -12.112 0.875 1.00 84.12 184 PRO A O 1
ATOM 1429 N N . ALA A 1 185 ? -0.805 -12.208 1.122 1.00 77.25 185 ALA A N 1
ATOM 1430 C CA . ALA A 1 185 ? -0.758 -13.404 1.975 1.00 77.25 185 ALA A CA 1
ATOM 1431 C C . ALA A 1 185 ? -1.396 -14.641 1.313 1.00 77.25 185 ALA A C 1
ATOM 1433 O O . ALA A 1 185 ? -2.050 -15.439 1.993 1.00 77.25 185 ALA A O 1
ATOM 1434 N N . GLY A 1 186 ? -1.297 -14.737 -0.020 1.00 74.06 186 GLY A N 1
ATOM 1435 C CA . GLY A 1 186 ? -1.702 -15.916 -0.784 1.00 74.06 186 GLY A CA 1
ATOM 1436 C C . GLY A 1 186 ? -3.196 -16.236 -0.725 1.00 74.06 186 GLY A C 1
ATOM 1437 O O . GLY A 1 186 ? -3.620 -17.308 -1.166 1.00 74.06 186 GLY A O 1
ATOM 1438 N N . ARG A 1 187 ? -4.022 -15.336 -0.178 1.00 82.25 187 ARG A N 1
ATOM 1439 C CA . ARG A 1 187 ? -5.464 -15.545 -0.026 1.00 82.25 187 ARG A CA 1
ATOM 1440 C C . ARG A 1 187 ? -6.165 -15.214 -1.337 1.00 82.25 187 ARG A C 1
ATOM 1442 O O . ARG A 1 187 ? -6.241 -14.041 -1.678 1.00 82.25 187 ARG A O 1
ATOM 1449 N N . PRO A 1 188 ? -6.731 -16.199 -2.053 1.00 81.25 188 PRO A N 1
ATOM 1450 C CA . PRO A 1 188 ? -7.184 -16.022 -3.436 1.00 81.25 188 PRO A CA 1
ATOM 1451 C C . PRO A 1 188 ? -8.296 -14.979 -3.609 1.00 81.25 188 PRO A C 1
ATOM 1453 O O . PRO A 1 188 ? -8.446 -14.415 -4.693 1.00 81.25 188 PRO A O 1
ATOM 1456 N N . ASP A 1 189 ? -9.065 -14.724 -2.551 1.00 87.81 189 ASP A N 1
ATOM 1457 C CA . ASP A 1 189 ? -10.142 -13.737 -2.554 1.00 87.81 189 ASP A CA 1
ATOM 1458 C C . ASP A 1 189 ? -9.646 -12.321 -2.212 1.00 87.81 189 ASP A C 1
ATOM 1460 O O . ASP A 1 189 ? -10.334 -11.338 -2.488 1.00 87.81 189 ASP A O 1
ATOM 1464 N N . ASP A 1 190 ? -8.451 -12.191 -1.635 1.00 91.06 190 ASP A N 1
ATOM 1465 C CA . ASP A 1 190 ? -7.858 -10.905 -1.293 1.00 91.06 190 ASP A CA 1
ATOM 1466 C C . ASP A 1 190 ? -7.112 -10.334 -2.501 1.00 91.06 190 ASP A C 1
ATOM 1468 O O . ASP A 1 190 ? -6.423 -11.044 -3.234 1.00 91.06 190 ASP A O 1
ATOM 1472 N N . ARG A 1 191 ? -7.253 -9.027 -2.731 1.00 93.56 191 ARG A N 1
ATOM 1473 C CA . ARG A 1 191 ? -6.632 -8.335 -3.863 1.00 93.56 191 ARG A CA 1
ATOM 1474 C C . ARG A 1 191 ? -6.082 -6.984 -3.454 1.00 93.56 191 ARG A C 1
ATOM 1476 O O . ARG A 1 191 ? -6.763 -6.193 -2.803 1.00 93.56 191 ARG A O 1
ATOM 1483 N N . LEU A 1 192 ? -4.862 -6.703 -3.892 1.00 94.06 192 LEU A N 1
ATOM 1484 C CA . LEU A 1 192 ? -4.238 -5.391 -3.803 1.00 94.06 192 LEU A CA 1
ATOM 1485 C C . LEU A 1 192 ? -3.776 -4.973 -5.196 1.00 94.06 192 LEU A C 1
ATOM 1487 O O . LEU A 1 192 ? -2.827 -5.536 -5.734 1.00 94.06 192 LEU A O 1
ATOM 1491 N N . MET A 1 193 ? -4.420 -3.954 -5.755 1.00 95.44 193 MET A N 1
ATOM 1492 C CA . MET A 1 193 ? -3.907 -3.254 -6.925 1.00 95.44 193 MET A CA 1
ATOM 1493 C C . MET A 1 193 ? -3.162 -2.001 -6.490 1.00 95.44 193 MET A C 1
ATOM 1495 O O . MET A 1 193 ? -3.643 -1.261 -5.627 1.00 95.44 193 MET A O 1
ATOM 1499 N N . LEU A 1 194 ? -2.003 -1.753 -7.092 1.00 94.88 194 LEU A N 1
ATOM 1500 C CA . LEU A 1 194 ? -1.169 -0.604 -6.762 1.00 94.88 194 LEU A CA 1
ATOM 1501 C C . LEU A 1 194 ? -0.581 0.012 -8.029 1.00 94.88 194 LEU A C 1
ATOM 1503 O O . LEU A 1 194 ? -0.074 -0.696 -8.895 1.00 94.88 194 LEU A O 1
ATOM 1507 N N . TRP A 1 195 ? -0.587 1.334 -8.097 1.00 94.69 195 TRP A N 1
ATOM 1508 C CA . TRP A 1 195 ? 0.196 2.101 -9.053 1.00 94.69 195 TRP A CA 1
ATOM 1509 C C . TRP A 1 195 ? 0.833 3.289 -8.339 1.00 94.69 195 TRP A C 1
ATOM 1511 O O . TRP A 1 195 ? 0.268 3.858 -7.403 1.00 94.69 195 TRP A O 1
ATOM 1521 N N . MET A 1 196 ? 2.049 3.644 -8.739 1.00 93.50 196 MET A N 1
ATOM 1522 C CA . MET A 1 196 ? 2.813 4.688 -8.066 1.00 93.50 196 MET A CA 1
ATOM 1523 C C . MET A 1 196 ? 3.545 5.553 -9.069 1.00 93.50 196 MET A C 1
ATOM 1525 O O . MET A 1 196 ? 4.159 5.036 -9.997 1.00 93.50 196 MET A O 1
ATOM 1529 N N . HIS A 1 197 ? 3.592 6.854 -8.821 1.00 91.19 197 HIS A N 1
ATOM 1530 C CA . HIS A 1 197 ? 4.365 7.789 -9.620 1.00 91.19 197 HIS A CA 1
ATOM 1531 C C . HIS A 1 197 ? 5.184 8.719 -8.735 1.00 91.19 197 HIS A C 1
ATOM 1533 O O . HIS A 1 197 ? 4.665 9.384 -7.840 1.00 91.19 197 HIS A O 1
ATOM 1539 N N . CYS A 1 198 ? 6.481 8.774 -9.009 1.00 90.50 198 CYS A N 1
ATOM 1540 C CA . CYS A 1 198 ? 7.415 9.682 -8.362 1.00 90.50 198 CYS A CA 1
ATOM 1541 C C . CYS A 1 198 ? 7.109 11.140 -8.729 1.00 90.50 198 CYS A C 1
ATOM 1543 O O . CYS A 1 198 ? 7.112 11.490 -9.903 1.00 90.50 198 CYS A O 1
ATOM 1545 N N . LEU A 1 199 ? 6.928 12.003 -7.730 1.00 89.69 199 LEU A N 1
ATOM 1546 C CA . LEU A 1 199 ? 6.755 13.444 -7.911 1.00 89.69 199 LEU A CA 1
ATOM 1547 C C . LEU A 1 199 ? 8.015 14.199 -7.474 1.00 89.69 199 LEU A C 1
ATOM 1549 O O . LEU A 1 199 ? 8.806 13.730 -6.649 1.00 89.69 199 LEU A O 1
ATOM 1553 N N . GLU A 1 200 ? 8.197 15.406 -8.002 1.00 84.50 200 GLU A N 1
ATOM 1554 C CA . GLU A 1 200 ? 9.224 16.315 -7.497 1.00 84.50 200 GLU A CA 1
ATOM 1555 C C . GLU A 1 200 ? 8.951 16.717 -6.036 1.00 84.50 200 GLU A C 1
ATOM 1557 O O . GLU A 1 200 ? 7.811 16.730 -5.570 1.00 84.50 200 GLU A O 1
ATOM 1562 N N . GLY A 1 201 ? 10.010 17.060 -5.294 1.00 82.56 201 GLY A N 1
ATOM 1563 C CA . GLY A 1 201 ? 9.880 17.538 -3.910 1.00 82.56 201 GLY A CA 1
ATOM 1564 C C . GLY A 1 201 ? 9.670 16.443 -2.858 1.00 82.56 201 GLY A C 1
ATOM 1565 O O . GLY A 1 201 ? 9.134 16.727 -1.787 1.00 82.56 201 GLY A O 1
ATOM 1566 N N . GLY A 1 202 ? 10.088 15.208 -3.148 1.00 89.00 202 GLY A N 1
ATOM 1567 C CA . GLY A 1 202 ? 10.116 14.127 -2.157 1.00 89.00 202 GLY A CA 1
ATOM 1568 C C . GLY A 1 202 ? 8.742 13.549 -1.850 1.00 89.00 202 GLY A C 1
ATOM 1569 O O . GLY A 1 202 ? 8.402 13.314 -0.688 1.00 89.00 202 GLY A O 1
ATOM 1570 N N . ALA A 1 203 ? 7.931 13.365 -2.888 1.00 91.81 203 ALA A N 1
ATOM 1571 C CA . ALA A 1 203 ? 6.603 12.788 -2.784 1.00 91.81 203 ALA A CA 1
ATOM 1572 C C . ALA A 1 203 ? 6.348 11.776 -3.905 1.00 91.81 203 ALA A C 1
ATOM 1574 O O . ALA A 1 203 ? 7.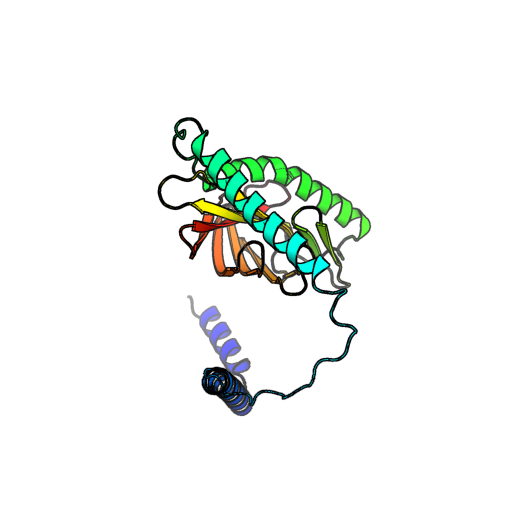064 11.735 -4.905 1.00 91.81 203 ALA A O 1
ATOM 1575 N N . ALA A 1 204 ? 5.296 10.983 -3.746 1.00 91.88 204 ALA A N 1
ATOM 1576 C CA . ALA A 1 204 ? 4.747 10.144 -4.799 1.00 91.88 204 ALA A CA 1
ATOM 1577 C C . ALA A 1 204 ? 3.220 10.236 -4.813 1.00 91.88 204 ALA A C 1
ATOM 1579 O O . ALA A 1 204 ? 2.593 10.357 -3.759 1.00 91.88 204 ALA A O 1
ATOM 1580 N N . LEU A 1 205 ? 2.636 10.169 -6.005 1.00 93.62 205 LEU A N 1
ATOM 1581 C CA . LEU A 1 205 ? 1.234 9.812 -6.179 1.00 93.62 205 LEU A CA 1
ATOM 1582 C C . LEU A 1 205 ? 1.129 8.294 -6.035 1.00 93.62 205 LEU A C 1
ATOM 1584 O O . LEU A 1 205 ? 1.888 7.563 -6.670 1.00 93.62 205 LEU A O 1
ATOM 1588 N N . VAL A 1 206 ? 0.225 7.830 -5.181 1.00 93.38 206 VAL A N 1
ATOM 1589 C CA . VAL A 1 206 ? -0.028 6.410 -4.954 1.00 93.38 206 VAL A CA 1
ATOM 1590 C C . VAL A 1 206 ? -1.513 6.157 -5.134 1.00 93.38 206 VAL A C 1
ATOM 1592 O O . VAL A 1 206 ? -2.332 6.678 -4.373 1.00 93.38 206 VAL A O 1
ATOM 1595 N N . GLU A 1 207 ? -1.833 5.343 -6.129 1.00 94.69 207 GLU A N 1
ATOM 1596 C CA . GLU A 1 207 ? -3.168 4.809 -6.354 1.00 94.69 207 GLU A CA 1
ATOM 1597 C C . GLU A 1 207 ? -3.206 3.381 -5.824 1.00 94.69 207 GLU A C 1
ATOM 1599 O O . GLU A 1 207 ? -2.361 2.553 -6.171 1.00 94.69 207 GLU A O 1
ATOM 1604 N N . SER A 1 208 ? -4.159 3.093 -4.944 1.00 92.88 208 SER A N 1
ATOM 1605 C CA . SER A 1 208 ? -4.308 1.769 -4.353 1.00 92.88 208 SER A CA 1
ATOM 1606 C C . SER A 1 208 ? -5.765 1.350 -4.322 1.00 92.88 208 SER A C 1
ATOM 1608 O O . SER A 1 208 ? -6.645 2.127 -3.953 1.00 92.88 208 SER A O 1
ATOM 1610 N N . ARG A 1 209 ? -6.016 0.093 -4.682 1.00 94.75 209 ARG A N 1
ATOM 1611 C CA . ARG A 1 209 ? -7.294 -0.573 -4.455 1.00 94.75 209 ARG A CA 1
ATOM 1612 C C . ARG A 1 209 ? -7.044 -1.829 -3.643 1.00 94.75 209 ARG A C 1
ATOM 1614 O O . ARG A 1 209 ? -6.348 -2.731 -4.094 1.00 94.75 209 ARG A O 1
ATOM 1621 N N . LEU A 1 210 ? -7.618 -1.874 -2.453 1.00 93.69 210 LEU A N 1
ATOM 1622 C CA . LEU A 1 210 ? -7.494 -2.972 -1.512 1.00 93.69 210 LEU A CA 1
ATOM 1623 C C . LEU A 1 210 ? -8.859 -3.623 -1.314 1.00 93.69 210 LEU A C 1
ATOM 1625 O O . LEU A 1 210 ? -9.831 -2.944 -0.994 1.00 93.69 210 LEU A O 1
ATOM 1629 N N . MET A 1 211 ? -8.902 -4.939 -1.459 1.00 93.81 211 MET A N 1
ATOM 1630 C CA . MET A 1 211 ? -10.026 -5.788 -1.101 1.00 93.81 211 MET A CA 1
ATOM 1631 C C . MET A 1 211 ? -9.492 -6.909 -0.219 1.00 93.81 211 MET A C 1
ATOM 1633 O O . MET A 1 211 ? -8.726 -7.750 -0.679 1.00 93.81 211 MET A O 1
ATOM 1637 N N . LEU A 1 212 ? -9.876 -6.897 1.051 1.00 91.00 212 LEU A N 1
ATOM 1638 C CA . LEU A 1 212 ? -9.558 -7.946 2.012 1.00 91.00 212 LEU A CA 1
ATOM 1639 C C . LEU A 1 212 ? -10.848 -8.552 2.540 1.00 91.00 212 LEU A C 1
ATOM 1641 O O . LEU A 1 212 ? -11.794 -7.826 2.844 1.00 91.00 212 LEU A O 1
ATOM 1645 N N . HIS A 1 213 ? -10.855 -9.868 2.710 1.00 89.00 213 HIS 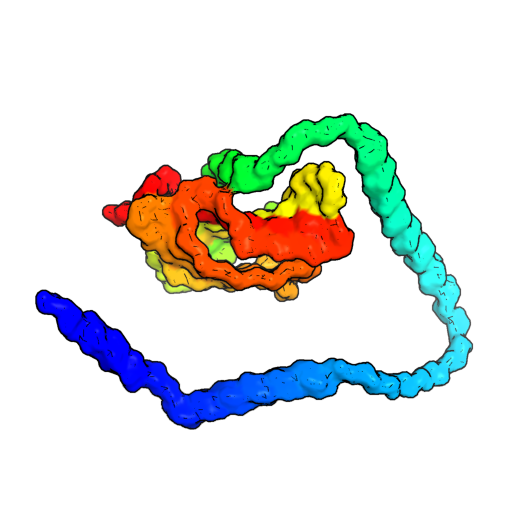A N 1
ATOM 1646 C CA . HIS A 1 213 ? -11.942 -10.634 3.312 1.00 89.00 213 HIS A CA 1
ATOM 1647 C C . HIS A 1 213 ? -11.615 -11.061 4.748 1.00 89.00 213 HIS A C 1
ATOM 1649 O O . HIS A 1 213 ? -12.524 -11.352 5.523 1.00 89.00 213 HIS A O 1
ATOM 1655 N N . GLY A 1 214 ? -10.337 -11.029 5.141 1.00 82.25 214 GLY A N 1
ATOM 1656 C CA . GLY A 1 214 ? -9.889 -11.243 6.515 1.00 82.25 214 GLY A CA 1
ATOM 1657 C C . GLY A 1 214 ? -8.550 -10.547 6.798 1.00 82.25 214 GLY A C 1
ATOM 1658 O O . GLY A 1 214 ? -7.776 -10.326 5.874 1.00 82.25 214 GLY A O 1
ATOM 1659 N N . PRO A 1 215 ? -8.213 -10.226 8.062 1.00 77.06 215 PRO A N 1
ATOM 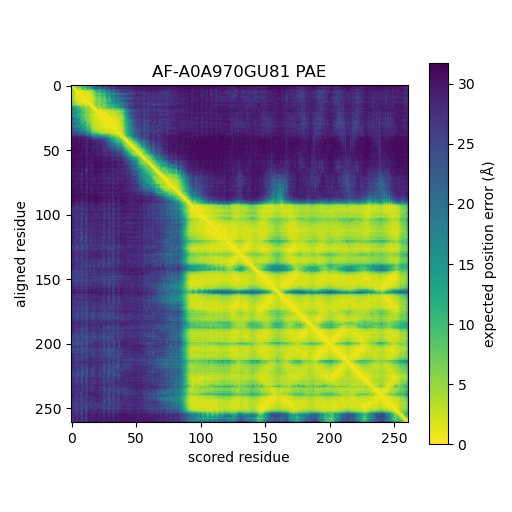1660 C CA . PRO A 1 215 ? -8.982 -10.483 9.285 1.00 77.06 215 PRO A CA 1
ATOM 1661 C C . PRO A 1 215 ? -10.195 -9.557 9.470 1.00 77.06 215 PRO A C 1
ATOM 1663 O O . PRO A 1 215 ? -10.989 -9.768 10.379 1.00 77.06 215 PRO A O 1
ATOM 1666 N N . VAL A 1 216 ? -10.345 -8.541 8.621 1.00 82.56 216 VAL A N 1
ATOM 1667 C CA . VAL A 1 216 ? -11.517 -7.666 8.553 1.00 82.56 216 VAL A CA 1
ATOM 1668 C C . VAL A 1 216 ? -11.874 -7.457 7.089 1.00 82.56 216 VAL A C 1
ATOM 1670 O O . VAL A 1 216 ? -10.979 -7.290 6.260 1.00 82.56 216 VAL A O 1
ATOM 1673 N N . THR A 1 217 ? -13.168 -7.465 6.771 1.00 88.31 217 THR A N 1
ATOM 1674 C CA . THR A 1 217 ? -13.615 -7.166 5.413 1.00 88.31 217 THR A CA 1
ATOM 1675 C C . THR A 1 217 ? -13.462 -5.674 5.139 1.00 88.31 217 THR A C 1
ATOM 1677 O O . THR A 1 217 ? -14.150 -4.853 5.747 1.00 88.31 217 THR A O 1
ATOM 1680 N N . ILE A 1 218 ? -12.542 -5.316 4.245 1.00 87.88 218 ILE A N 1
ATOM 1681 C CA . ILE A 1 218 ? -12.279 -3.932 3.839 1.00 87.88 218 ILE A CA 1
ATOM 1682 C C . ILE A 1 218 ? -12.202 -3.884 2.321 1.00 87.88 218 ILE A C 1
ATOM 1684 O O . ILE A 1 218 ? -11.392 -4.581 1.719 1.00 87.88 218 ILE A O 1
ATOM 1688 N N . GLU A 1 219 ? -13.004 -3.007 1.724 1.00 91.69 219 GLU A N 1
ATOM 1689 C CA . GLU A 1 219 ? -12.819 -2.546 0.351 1.00 91.69 219 GLU A CA 1
ATOM 1690 C C . GLU A 1 219 ? -12.492 -1.051 0.403 1.00 91.69 219 GLU A C 1
ATOM 1692 O O . GLU A 1 219 ? -13.246 -0.258 0.974 1.00 91.69 219 GLU A O 1
ATOM 1697 N N . ALA A 1 220 ? -11.338 -0.673 -0.135 1.00 89.25 220 ALA A N 1
ATOM 1698 C CA . ALA A 1 220 ? -10.864 0.701 -0.164 1.00 89.25 220 ALA A CA 1
ATOM 1699 C C . ALA A 1 220 ? -10.214 1.000 -1.513 1.00 89.25 220 ALA A C 1
ATOM 1701 O O . ALA A 1 220 ? -9.440 0.198 -2.027 1.00 89.25 220 ALA A O 1
ATOM 1702 N N . GLU A 1 221 ? -10.501 2.174 -2.060 1.00 92.62 221 GLU A N 1
ATOM 1703 C CA . GLU A 1 221 ? -9.848 2.709 -3.250 1.00 92.62 221 GLU A CA 1
ATOM 1704 C C . GLU A 1 221 ? -9.366 4.119 -2.924 1.00 92.62 221 GLU A C 1
ATOM 1706 O O . GLU A 1 221 ? -10.110 4.919 -2.351 1.00 92.62 221 GLU A O 1
ATOM 1711 N N . THR A 1 222 ? -8.096 4.401 -3.201 1.00 87.69 222 THR A N 1
ATOM 1712 C CA . THR A 1 222 ? -7.437 5.637 -2.781 1.00 87.69 222 THR A CA 1
ATOM 1713 C C . THR A 1 222 ? -6.520 6.146 -3.884 1.00 87.69 222 THR A C 1
ATOM 1715 O O . THR A 1 222 ? -5.918 5.364 -4.614 1.00 87.69 222 THR A O 1
ATOM 1718 N N . SER A 1 223 ? -6.416 7.468 -3.993 1.00 90.56 223 SER A N 1
ATOM 1719 C CA . SER A 1 223 ? -5.503 8.168 -4.896 1.00 90.56 223 SER A CA 1
ATOM 1720 C C . SER A 1 223 ? -4.914 9.343 -4.125 1.00 90.56 223 SER A C 1
ATOM 1722 O O . SER A 1 223 ? -5.555 10.383 -3.974 1.00 90.56 223 SER A O 1
ATOM 1724 N N . GLU A 1 224 ? -3.710 9.164 -3.590 1.00 88.88 224 GLU A N 1
ATOM 1725 C CA . GLU A 1 224 ? -3.134 10.066 -2.591 1.00 88.88 224 GLU A CA 1
ATOM 1726 C C . GLU A 1 224 ? -1.732 10.532 -2.979 1.00 88.88 224 GLU A C 1
ATOM 1728 O O . GLU A 1 224 ? -0.885 9.742 -3.393 1.00 88.88 224 GLU A O 1
ATOM 1733 N N . VAL A 1 225 ? -1.450 11.819 -2.760 1.00 91.75 225 VAL A N 1
ATOM 1734 C CA . VAL A 1 225 ? -0.083 12.350 -2.823 1.00 91.75 225 VAL A CA 1
ATOM 1735 C C . VAL A 1 225 ? 0.554 12.248 -1.442 1.00 91.75 225 VAL A C 1
ATOM 1737 O O . VAL A 1 225 ? 0.160 12.925 -0.487 1.00 91.75 225 VAL A O 1
ATOM 1740 N N . LEU A 1 226 ? 1.581 11.412 -1.338 1.00 91.00 226 LEU A N 1
ATOM 1741 C CA . LEU A 1 226 ? 2.267 11.104 -0.093 1.00 91.00 226 LEU A CA 1
ATOM 1742 C C . LEU A 1 226 ? 3.702 11.624 -0.124 1.00 91.00 226 LEU A C 1
ATOM 1744 O O . LEU A 1 226 ? 4.488 11.267 -0.998 1.00 91.00 226 LEU A O 1
ATOM 1748 N N . LYS A 1 227 ? 4.064 12.439 0.872 1.00 92.06 227 LYS A N 1
ATOM 1749 C CA . LYS A 1 227 ? 5.469 12.779 1.135 1.00 92.06 227 LYS A CA 1
ATOM 1750 C C . LYS A 1 227 ? 6.221 11.539 1.611 1.00 92.06 227 LYS A C 1
ATOM 1752 O O . LYS A 1 227 ? 5.675 10.750 2.385 1.00 92.06 227 LYS A O 1
ATOM 1757 N N . PHE A 1 228 ? 7.480 11.407 1.218 1.00 91.94 228 PHE A N 1
ATOM 1758 C CA . PHE A 1 228 ? 8.300 10.267 1.603 1.00 91.94 228 PHE A CA 1
ATOM 1759 C C . PHE A 1 228 ? 8.451 10.135 3.121 1.00 91.94 228 PHE A C 1
ATOM 1761 O O . PHE A 1 228 ? 8.660 11.109 3.846 1.00 91.94 228 PHE A O 1
ATOM 1768 N N . GLY A 1 229 ? 8.260 8.907 3.607 1.00 88.75 229 GLY A N 1
ATOM 1769 C CA . GLY A 1 229 ? 8.268 8.555 5.025 1.00 88.75 229 GLY A CA 1
ATOM 1770 C C . GLY A 1 229 ? 7.071 9.080 5.825 1.00 88.75 229 GLY A C 1
ATOM 1771 O O . GLY A 1 229 ? 7.017 8.869 7.035 1.00 88.75 229 GLY A O 1
ATOM 1772 N N . ALA A 1 230 ? 6.111 9.774 5.205 1.00 88.81 230 ALA A N 1
ATOM 1773 C CA . ALA A 1 230 ? 4.886 10.180 5.878 1.00 88.81 230 ALA A CA 1
ATOM 1774 C C . ALA A 1 230 ? 3.840 9.064 5.824 1.00 88.81 230 ALA A C 1
ATOM 1776 O O . ALA A 1 230 ? 3.485 8.582 4.751 1.00 88.81 230 ALA A O 1
ATOM 1777 N N . THR A 1 231 ? 3.309 8.704 6.989 1.00 89.94 231 THR A N 1
ATOM 1778 C CA . THR A 1 231 ? 2.158 7.809 7.110 1.00 89.94 231 THR A CA 1
ATOM 1779 C C . THR A 1 231 ? 0.876 8.628 7.091 1.00 89.94 231 THR A C 1
ATOM 1781 O O . THR A 1 231 ? 0.742 9.600 7.841 1.00 89.94 231 THR A O 1
ATOM 1784 N N . ARG A 1 232 ? -0.082 8.238 6.250 1.00 90.88 232 ARG A N 1
ATOM 1785 C CA . ARG A 1 232 ? -1.418 8.840 6.198 1.00 90.88 232 ARG A CA 1
ATOM 1786 C C . ARG A 1 232 ? -2.502 7.813 6.449 1.00 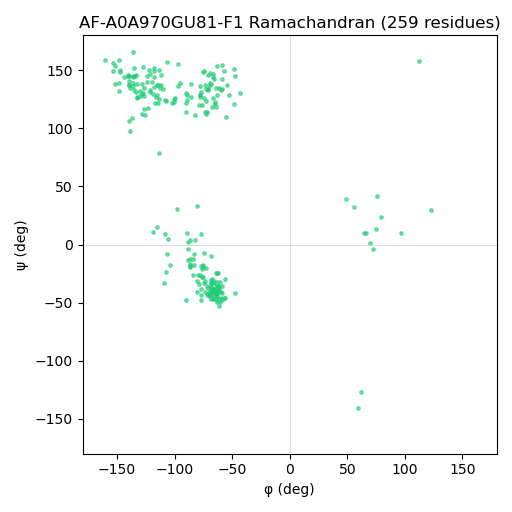90.88 232 ARG A C 1
ATOM 1788 O O . ARG A 1 232 ? -2.386 6.665 6.045 1.00 90.88 232 ARG A O 1
ATOM 1795 N N . LYS A 1 233 ? -3.583 8.265 7.081 1.00 88.88 233 LYS A N 1
ATOM 1796 C CA . LYS A 1 233 ? -4.848 7.535 7.132 1.00 88.88 233 LYS A CA 1
ATOM 1797 C C . LYS A 1 233 ? -5.570 7.753 5.810 1.00 88.88 233 LYS A C 1
ATOM 1799 O O . LYS A 1 233 ? -5.906 8.896 5.511 1.00 88.88 233 LYS A O 1
ATOM 1804 N N . VAL A 1 234 ? -5.837 6.675 5.088 1.00 83.69 234 VAL A N 1
ATOM 1805 C CA . VAL A 1 234 ? -6.505 6.724 3.780 1.00 83.69 234 VAL A CA 1
ATOM 1806 C C . VAL A 1 234 ? -7.947 6.215 3.842 1.00 83.69 234 VAL A C 1
ATOM 1808 O O . VAL A 1 234 ? -8.789 6.626 3.053 1.00 83.69 234 VAL A O 1
ATOM 1811 N N . THR A 1 235 ? -8.292 5.381 4.829 1.00 88.44 235 THR A N 1
ATOM 1812 C CA . THR A 1 235 ? -9.678 4.927 5.049 1.00 88.44 235 THR A CA 1
ATOM 1813 C C . THR A 1 235 ? -9.951 4.703 6.535 1.00 88.44 235 THR A C 1
ATOM 1815 O O . THR A 1 235 ? -9.045 4.377 7.305 1.00 88.44 235 THR A O 1
ATOM 1818 N N . ARG A 1 236 ? -11.208 4.904 6.948 1.00 90.69 236 ARG A N 1
ATOM 1819 C CA . ARG A 1 236 ? -11.717 4.622 8.295 1.00 90.69 236 ARG A CA 1
ATOM 1820 C C . ARG A 1 236 ? -13.000 3.810 8.180 1.00 90.69 236 ARG A C 1
ATOM 1822 O O . ARG A 1 236 ? -13.923 4.249 7.503 1.00 90.69 236 ARG A O 1
ATOM 1829 N N . VAL A 1 237 ? -13.066 2.689 8.887 1.00 88.94 237 VAL A N 1
ATOM 1830 C CA . VAL A 1 237 ? -14.253 1.828 8.958 1.00 88.94 237 VAL A CA 1
ATOM 1831 C C . VAL A 1 237 ? -14.653 1.660 10.420 1.00 88.94 237 VAL A C 1
ATOM 1833 O O . VAL A 1 237 ? -13.798 1.541 11.296 1.00 88.94 237 VAL A O 1
ATOM 1836 N N . LEU A 1 238 ? -15.955 1.684 10.691 1.00 88.56 238 LEU A N 1
ATOM 1837 C CA . LEU A 1 238 ? -16.529 1.385 12.000 1.00 88.56 238 LEU A CA 1
ATOM 1838 C C . LEU A 1 238 ? -17.413 0.152 11.852 1.00 88.56 238 LEU A C 1
ATOM 1840 O O . LEU A 1 238 ? -18.345 0.162 11.049 1.00 88.56 238 LEU A O 1
ATOM 1844 N N . HIS A 1 239 ? -17.120 -0.896 12.611 1.00 86.06 239 HIS A N 1
ATOM 1845 C CA . HIS A 1 239 ? -17.864 -2.148 12.554 1.00 86.06 239 HIS A CA 1
ATOM 1846 C C . HIS A 1 239 ? -17.874 -2.806 13.934 1.00 86.06 239 HIS A C 1
ATOM 1848 O O . HIS A 1 239 ? -16.837 -2.860 14.584 1.00 86.06 239 HIS A O 1
ATOM 1854 N N . GLU A 1 240 ? -19.050 -3.237 14.400 1.00 86.56 240 GLU A N 1
ATOM 1855 C CA . GLU A 1 240 ? -19.234 -3.963 15.674 1.00 86.56 240 GLU A CA 1
ATOM 1856 C C . GLU A 1 240 ? -18.540 -3.329 16.897 1.00 86.56 240 GLU A C 1
ATOM 1858 O O . GLU A 1 240 ? -17.977 -4.002 17.754 1.00 86.56 240 GLU A O 1
ATOM 1863 N N . GLY A 1 241 ? -18.561 -1.997 16.995 1.00 88.25 241 GLY A N 1
ATOM 1864 C CA . GLY A 1 241 ? -17.925 -1.299 18.117 1.00 88.25 241 GLY A CA 1
ATOM 1865 C C . GLY A 1 241 ? -16.395 -1.246 18.042 1.00 88.25 241 GLY A C 1
ATOM 1866 O O . GLY A 1 241 ? -15.751 -0.875 19.022 1.00 88.25 241 GLY A O 1
ATOM 1867 N N . VAL A 1 242 ? -15.806 -1.569 16.891 1.00 90.25 242 VAL A N 1
ATOM 1868 C CA . VAL A 1 242 ? -14.375 -1.460 16.601 1.00 90.25 242 VAL A CA 1
ATOM 1869 C C . VAL A 1 242 ? -14.152 -0.426 15.499 1.00 90.25 242 VAL A C 1
ATOM 1871 O O . VAL A 1 242 ? -14.881 -0.346 14.508 1.00 90.25 242 VAL A O 1
ATOM 1874 N N . GLU A 1 243 ? -13.133 0.402 15.691 1.00 91.50 243 GLU A N 1
ATOM 1875 C CA . GLU A 1 243 ? -12.640 1.355 14.709 1.00 91.50 243 GLU A CA 1
ATOM 1876 C C . GLU A 1 243 ? -11.412 0.789 14.007 1.00 91.50 243 GLU A C 1
ATOM 1878 O O . GLU A 1 243 ? -10.433 0.446 14.665 1.00 91.50 243 GLU A O 1
ATOM 1883 N N . TYR A 1 244 ? -11.449 0.763 12.677 1.00 92.31 244 TYR A N 1
ATOM 1884 C CA . TYR A 1 244 ? -10.368 0.308 11.810 1.00 92.31 244 TYR A CA 1
ATOM 1885 C C . TYR A 1 244 ? -9.839 1.473 10.982 1.00 92.31 244 TYR A C 1
ATOM 1887 O O . TYR A 1 244 ? -10.623 2.250 10.426 1.00 92.31 244 TYR A O 1
ATOM 1895 N N . LEU A 1 245 ? -8.518 1.575 10.858 1.00 93.69 245 LEU A N 1
ATOM 1896 C CA . LEU A 1 245 ? -7.854 2.524 9.970 1.00 93.69 245 LEU A CA 1
ATOM 1897 C C . LEU A 1 245 ? -6.972 1.779 8.977 1.00 93.69 245 LEU A C 1
ATOM 1899 O O . LEU A 1 245 ? -6.142 0.969 9.386 1.00 93.69 245 LEU A O 1
ATOM 1903 N N . LEU A 1 246 ? -7.103 2.132 7.699 1.00 93.94 246 LEU A N 1
ATOM 1904 C CA . LEU A 1 246 ? -6.104 1.817 6.686 1.00 93.94 246 LEU A CA 1
ATOM 1905 C C . LEU A 1 246 ? -5.097 2.964 6.635 1.00 93.94 246 LEU A C 1
ATOM 1907 O O . LEU A 1 246 ? -5.464 4.127 6.417 1.00 93.94 246 LEU A O 1
ATOM 1911 N N . LEU A 1 247 ? -3.834 2.629 6.863 1.00 95.12 247 LEU A N 1
ATOM 1912 C CA . LEU A 1 247 ? -2.708 3.545 6.848 1.00 95.12 247 LEU A CA 1
ATOM 1913 C C . LEU A 1 247 ? -1.805 3.225 5.657 1.00 95.12 247 LEU A C 1
ATOM 1915 O O . LEU A 1 247 ? -1.515 2.059 5.406 1.00 95.12 247 LEU A O 1
ATOM 1919 N N . GLN A 1 248 ? -1.333 4.257 4.960 1.00 95.50 248 GLN A N 1
ATOM 1920 C CA . GLN A 1 248 ? -0.447 4.136 3.805 1.00 95.50 248 GLN A CA 1
ATOM 1921 C C . GLN A 1 248 ? 0.803 4.996 4.005 1.00 95.50 248 GLN A C 1
ATOM 1923 O O . GLN A 1 248 ? 0.716 6.149 4.438 1.00 95.50 248 GLN A O 1
ATOM 1928 N N . THR A 1 249 ? 1.969 4.428 3.705 1.00 95.31 249 THR A N 1
ATOM 1929 C CA . THR A 1 249 ? 3.274 5.106 3.744 1.00 95.31 249 THR A CA 1
ATOM 1930 C C . THR A 1 249 ? 4.046 4.770 2.475 1.00 95.31 249 THR A C 1
ATOM 1932 O O . THR A 1 249 ? 3.951 3.645 1.996 1.00 95.31 249 THR A O 1
ATOM 1935 N N . VAL A 1 250 ? 4.827 5.715 1.948 1.00 94.44 250 VAL A N 1
ATOM 1936 C CA . VAL A 1 250 ? 5.706 5.486 0.791 1.00 94.44 250 VAL A CA 1
ATOM 1937 C C . VAL A 1 250 ? 7.101 6.053 1.039 1.00 94.44 250 VAL A C 1
ATOM 1939 O O . VAL A 1 250 ? 7.242 7.084 1.700 1.00 94.44 250 VAL A O 1
ATOM 1942 N N . ALA A 1 251 ? 8.136 5.400 0.519 1.00 93.75 251 ALA A N 1
ATOM 1943 C CA . ALA A 1 251 ? 9.502 5.919 0.482 1.00 93.75 251 ALA A CA 1
ATOM 1944 C C . ALA A 1 251 ? 10.286 5.344 -0.708 1.00 93.75 251 ALA A C 1
ATOM 1946 O O . ALA A 1 251 ? 9.987 4.239 -1.155 1.00 93.75 251 ALA A O 1
ATOM 1947 N N . PRO A 1 252 ? 11.305 6.046 -1.217 1.00 92.31 252 PRO A N 1
ATOM 1948 C CA . PRO A 1 252 ? 12.177 5.512 -2.253 1.00 92.31 252 PRO A CA 1
ATOM 1949 C C . PRO A 1 252 ? 13.146 4.485 -1.677 1.00 92.31 252 PRO A C 1
ATOM 1951 O O . PRO A 1 252 ? 13.601 4.624 -0.545 1.00 92.31 252 PRO A O 1
ATOM 1954 N N . VAL A 1 253 ? 13.517 3.489 -2.482 1.00 88.38 253 VAL A N 1
ATOM 1955 C CA . VAL A 1 253 ? 14.452 2.422 -2.073 1.00 88.38 253 VAL A CA 1
ATOM 1956 C C . VAL A 1 253 ? 15.834 2.956 -1.684 1.00 88.38 253 VAL A C 1
ATOM 1958 O O . VAL A 1 253 ? 16.484 2.411 -0.797 1.00 88.38 253 VAL A O 1
ATOM 1961 N N . ASP A 1 254 ? 16.290 4.044 -2.304 1.00 82.00 254 ASP A N 1
ATOM 1962 C CA . ASP A 1 254 ? 17.637 4.579 -2.056 1.00 82.00 254 ASP A CA 1
ATOM 1963 C C . ASP A 1 254 ? 17.708 5.538 -0.860 1.00 82.00 254 ASP A C 1
ATOM 1965 O O . ASP A 1 254 ? 18.752 6.142 -0.624 1.00 82.00 254 ASP A O 1
ATOM 1969 N N . GLY A 1 255 ? 16.603 5.736 -0.130 1.00 67.12 255 GLY A N 1
ATOM 1970 C CA . GLY A 1 255 ? 16.545 6.651 1.015 1.00 67.12 255 GLY A CA 1
ATOM 1971 C C . GLY A 1 255 ? 16.707 8.139 0.671 1.00 67.12 255 GLY A C 1
ATOM 1972 O O . GLY A 1 255 ? 16.872 8.955 1.572 1.00 67.12 255 GLY A O 1
ATOM 1973 N N . GLY A 1 256 ? 16.676 8.509 -0.614 1.00 61.81 256 GLY A N 1
ATOM 1974 C CA . GLY A 1 256 ? 16.792 9.900 -1.057 1.00 61.81 256 GLY A CA 1
ATOM 1975 C C . GLY A 1 256 ? 15.522 10.722 -0.804 1.00 61.81 256 GLY A C 1
ATOM 1976 O O . GLY A 1 256 ? 14.411 10.216 -0.892 1.00 61.81 256 GLY A O 1
ATOM 1977 N N . GLU A 1 257 ? 15.665 12.023 -0.561 1.00 60.16 257 GLU A N 1
ATOM 1978 C CA . GLU A 1 257 ? 14.526 12.943 -0.369 1.00 60.16 257 GLU A CA 1
ATOM 1979 C C . GLU A 1 257 ? 13.910 13.443 -1.686 1.00 60.16 257 GLU A C 1
ATOM 1981 O O . GLU A 1 257 ? 13.029 14.297 -1.694 1.00 60.16 257 GLU A O 1
ATOM 1986 N N . SER A 1 258 ? 14.388 12.961 -2.830 1.00 59.25 258 SER A N 1
ATOM 1987 C CA . SER A 1 258 ? 14.043 13.520 -4.133 1.00 59.25 258 SER A CA 1
ATOM 1988 C C . SER A 1 258 ? 14.046 12.447 -5.198 1.00 59.25 258 SER A C 1
ATOM 1990 O O . SER A 1 258 ? 14.967 11.639 -5.239 1.00 59.25 258 SER A O 1
ATOM 1992 N N . CYS A 1 259 ? 13.059 12.502 -6.090 1.00 62.75 259 CYS A N 1
ATOM 1993 C CA . CYS A 1 259 ? 12.914 11.650 -7.268 1.00 62.75 259 CYS A CA 1
ATOM 1994 C C . CYS A 1 259 ? 13.836 12.023 -8.438 1.00 62.75 259 CYS A C 1
ATOM 1996 O O . CYS A 1 259 ? 13.655 11.483 -9.524 1.00 62.75 259 CYS A O 1
ATOM 1998 N N . ARG A 1 260 ? 14.795 12.939 -8.252 1.00 56.12 260 ARG A N 1
ATOM 1999 C CA . ARG A 1 260 ? 15.704 13.348 -9.331 1.00 56.12 260 ARG A CA 1
ATOM 2000 C C . ARG A 1 260 ? 16.563 12.169 -9.797 1.00 56.12 260 ARG A C 1
ATOM 2002 O O . ARG A 1 260 ? 17.144 11.473 -8.964 1.00 56.12 260 ARG A O 1
ATOM 2009 N N . SER A 1 261 ? 16.560 11.968 -11.115 1.00 49.62 261 SER A N 1
ATOM 2010 C CA . SER A 1 261 ? 17.471 11.111 -11.879 1.00 49.62 261 SER A CA 1
ATOM 2011 C C . SER A 1 261 ? 18.891 11.651 -11.844 1.00 49.62 261 SER A C 1
ATOM 2013 O O . SER A 1 261 ? 19.011 12.890 -12.008 1.00 49.62 261 SER A O 1
#

Secondary structure (DSSP, 8-state):
--HHHHHHHHHHHHHSPPPHHHHHHHHHHHHHHHHHHHHTSS---PPPP-----TTTTSSTTTHHHHHHHHHHHHHHHHHHHHT--SPPS---HHHHHHHHHHHHHHHHHHHHHHHHHHHGGGEEEEEEETTEEEEEE-SSPPPS-EEEEEEEEEEEETTTPPPEEEEEEEEEEETT-EEEE-GGG-TT-EEEEEEEEETTTEEEEEEEEEE-SSS-EEEEEEEEEETT-EEEEEEEEETTEEEEEEEEEEETT--S----